Protein AF-A0A349EHF4-F1 (afdb_monomer_lite)

Radius of gyration: 19.04 Å; chains: 1; bounding box: 45×40×59 Å

Sequence (227 aa):
MRQNVIRIIYTIQQSIGATLDALPAGKSNQARKVNGDLFERLIRLLIVSIGIDCVSGTMQVPIKNSDGEELFKSSYQHDLLISKGSELKIIGSVKTSSKDRIDKVFMDKFLYNKLTETDLPHIAIFLNDVQRKKTKQENEYGINSTFLPGHFKAYTIKLNPLDGVYYCDIRPNMIQDSLLAQHIRTIDCLFYFDLWNLLDKHGQSLSEIAIKNVKEDDIDYQTKSDK

Structure (mmCIF, N/CA/C/O backbone):
data_AF-A0A349EHF4-F1
#
_entry.id   AF-A0A349EHF4-F1
#
loop_
_atom_site.group_PDB
_atom_site.id
_atom_site.type_symbol
_atom_site.label_atom_id
_atom_site.label_alt_id
_atom_site.label_comp_id
_atom_site.label_asym_id
_atom_site.label_entity_id
_atom_site.label_seq_id
_atom_site.pdbx_PDB_ins_code
_atom_site.Cartn_x
_atom_site.Cartn_y
_atom_site.Cartn_z
_atom_site.occupancy
_atom_site.B_iso_or_equiv
_atom_site.auth_seq_id
_atom_site.auth_comp_id
_atom_site.auth_asym_id
_atom_site.auth_atom_id
_atom_site.pdbx_PDB_model_num
ATOM 1 N N . MET A 1 1 ? 9.538 -21.588 -1.677 1.00 79.88 1 MET A N 1
ATOM 2 C CA . MET A 1 1 ? 8.093 -21.269 -1.752 1.00 79.88 1 MET A CA 1
ATOM 3 C C . MET A 1 1 ? 7.840 -19.760 -1.717 1.00 79.88 1 MET A C 1
ATOM 5 O O . MET A 1 1 ? 7.358 -19.244 -2.711 1.00 79.88 1 MET A O 1
ATOM 9 N N . ARG A 1 2 ? 8.274 -19.030 -0.675 1.00 92.00 2 ARG A N 1
ATOM 10 C CA . ARG A 1 2 ? 8.143 -17.557 -0.559 1.00 92.00 2 ARG A CA 1
ATOM 11 C C . ARG A 1 2 ? 8.605 -16.749 -1.783 1.00 92.00 2 ARG A C 1
ATOM 13 O O . ARG A 1 2 ? 7.847 -15.948 -2.315 1.00 92.00 2 ARG A O 1
ATOM 20 N N . GLN A 1 3 ? 9.800 -17.037 -2.305 1.00 92.69 3 GLN A N 1
ATOM 21 C CA . GLN A 1 3 ? 10.324 -16.367 -3.506 1.00 92.69 3 GLN A CA 1
ATOM 22 C C . GLN A 1 3 ? 9.423 -16.536 -4.743 1.00 92.69 3 GLN A C 1
ATOM 24 O O . GLN A 1 3 ? 9.404 -15.667 -5.615 1.00 92.69 3 GLN A O 1
ATOM 29 N N . ASN A 1 4 ? 8.672 -17.640 -4.828 1.00 95.25 4 ASN A N 1
ATOM 30 C CA . ASN A 1 4 ? 7.766 -17.875 -5.948 1.00 95.25 4 ASN A CA 1
ATOM 31 C C . ASN A 1 4 ? 6.577 -16.915 -5.896 1.00 95.25 4 ASN A C 1
ATOM 33 O O . ASN A 1 4 ? 6.154 -16.472 -6.952 1.00 95.25 4 ASN A O 1
ATOM 37 N N . VAL A 1 5 ? 6.098 -16.530 -4.706 1.00 95.56 5 VAL A N 1
ATOM 38 C CA . VAL A 1 5 ? 5.034 -15.520 -4.567 1.00 95.56 5 VAL A CA 1
ATOM 39 C C . VAL A 1 5 ? 5.481 -14.194 -5.173 1.00 95.56 5 VAL A C 1
ATOM 41 O O . VAL A 1 5 ? 4.790 -13.662 -6.035 1.00 95.56 5 VAL A O 1
ATOM 44 N N . ILE A 1 6 ? 6.680 -13.719 -4.814 1.00 96.81 6 ILE A N 1
ATOM 45 C CA . ILE A 1 6 ? 7.248 -12.495 -5.400 1.00 96.81 6 ILE A CA 1
ATOM 46 C C . ILE A 1 6 ? 7.311 -12.616 -6.927 1.00 96.81 6 ILE A C 1
ATOM 48 O O . ILE A 1 6 ? 6.801 -11.757 -7.642 1.00 96.81 6 ILE A O 1
ATOM 52 N N . ARG A 1 7 ? 7.926 -13.696 -7.428 1.00 97.38 7 ARG A N 1
ATOM 53 C CA . ARG A 1 7 ? 8.148 -13.893 -8.868 1.00 97.38 7 ARG A CA 1
ATOM 54 C C . ARG A 1 7 ? 6.839 -13.978 -9.642 1.00 97.38 7 ARG A C 1
ATOM 56 O O . ARG A 1 7 ? 6.730 -13.337 -10.673 1.00 97.38 7 ARG A O 1
ATOM 63 N N . ILE A 1 8 ? 5.850 -14.716 -9.146 1.00 97.31 8 ILE A N 1
ATOM 64 C CA . ILE A 1 8 ? 4.556 -14.878 -9.816 1.00 97.31 8 ILE A CA 1
ATOM 65 C C . ILE A 1 8 ? 3.832 -13.535 -9.902 1.00 97.31 8 ILE A C 1
ATOM 67 O O . ILE A 1 8 ? 3.450 -13.129 -10.998 1.00 97.31 8 ILE A O 1
ATOM 71 N N . ILE A 1 9 ? 3.697 -12.817 -8.781 1.00 97.75 9 ILE A N 1
ATOM 72 C CA . ILE A 1 9 ? 3.013 -11.515 -8.757 1.00 97.75 9 ILE A CA 1
ATOM 73 C C . ILE A 1 9 ? 3.723 -10.532 -9.691 1.00 97.75 9 ILE A C 1
ATOM 75 O O . ILE A 1 9 ? 3.081 -9.883 -10.519 1.00 97.75 9 ILE A O 1
ATOM 79 N N . TYR A 1 10 ? 5.053 -10.464 -9.602 1.00 97.50 10 TYR A N 1
ATOM 80 C CA . TYR A 1 10 ? 5.853 -9.573 -10.432 1.00 97.50 10 TYR A CA 1
ATOM 81 C C . TYR A 1 10 ? 5.761 -9.929 -11.919 1.00 97.50 10 TYR A C 1
ATOM 83 O O . TYR A 1 10 ? 5.558 -9.043 -12.742 1.00 97.50 10 TYR A O 1
ATOM 91 N N . THR A 1 11 ? 5.851 -11.211 -12.284 1.00 97.81 11 THR A N 1
ATOM 92 C CA . THR A 1 11 ? 5.748 -11.663 -13.678 1.00 97.81 11 THR A CA 1
ATOM 93 C C . THR A 1 11 ? 4.370 -11.383 -14.265 1.00 97.81 11 THR A C 1
ATOM 95 O O . THR A 1 11 ? 4.301 -10.894 -15.391 1.00 97.81 11 THR A O 1
ATOM 98 N N . ILE A 1 12 ? 3.283 -11.633 -13.526 1.00 97.88 12 ILE A N 1
ATOM 99 C CA . ILE A 1 12 ? 1.921 -11.308 -13.983 1.00 97.88 12 ILE A CA 1
ATOM 100 C C . ILE A 1 12 ? 1.823 -9.810 -14.288 1.00 97.88 12 ILE A C 1
ATOM 102 O O . ILE A 1 12 ? 1.418 -9.424 -15.384 1.00 97.88 12 ILE A O 1
ATOM 106 N N . GLN A 1 13 ? 2.261 -8.964 -13.354 1.00 96.75 13 GLN A N 1
ATOM 107 C CA . GLN A 1 13 ? 2.185 -7.512 -13.514 1.00 96.75 13 GLN A CA 1
ATOM 108 C C . GLN A 1 13 ? 3.093 -6.972 -14.618 1.00 96.75 13 GLN A C 1
ATOM 110 O O . GLN A 1 13 ? 2.675 -6.120 -15.397 1.00 96.75 13 GLN A O 1
ATOM 115 N N . GLN A 1 14 ? 4.313 -7.491 -14.751 1.00 95.00 14 GLN A N 1
ATOM 116 C CA . GLN A 1 14 ? 5.203 -7.088 -15.841 1.00 95.00 14 GLN A CA 1
ATOM 117 C C . GLN A 1 14 ? 4.692 -7.548 -17.208 1.00 95.00 14 GLN A C 1
ATOM 119 O O . GLN A 1 14 ? 4.861 -6.827 -18.186 1.00 95.00 14 GLN A O 1
ATOM 124 N N . SER A 1 15 ? 4.016 -8.697 -17.286 1.00 97.19 15 SER A N 1
ATOM 125 C CA . SER A 1 15 ? 3.400 -9.169 -18.533 1.00 97.19 15 SER A CA 1
ATOM 126 C C . SER A 1 15 ? 2.255 -8.251 -18.973 1.00 97.19 15 SER A C 1
ATOM 128 O O . SER A 1 15 ? 2.161 -7.901 -20.150 1.00 97.19 15 SER A O 1
ATOM 130 N N . ILE A 1 16 ? 1.426 -7.794 -18.027 1.00 95.62 16 ILE A N 1
ATOM 131 C CA . ILE A 1 16 ? 0.381 -6.786 -18.274 1.00 95.62 16 ILE A CA 1
ATOM 132 C C . ILE A 1 16 ? 1.017 -5.468 -18.729 1.00 95.62 16 ILE A C 1
ATOM 134 O O . ILE A 1 16 ? 0.648 -4.942 -19.778 1.00 95.62 16 ILE A O 1
ATOM 138 N N . GLY A 1 17 ? 2.011 -4.964 -17.992 1.00 93.06 17 GLY A N 1
ATOM 139 C CA . GLY A 1 17 ? 2.714 -3.725 -18.328 1.00 93.06 17 GLY A CA 1
ATOM 140 C C . GLY A 1 17 ? 3.348 -3.753 -19.722 1.00 93.06 17 GLY A C 1
ATOM 141 O O . GLY A 1 17 ? 3.128 -2.836 -20.509 1.00 93.06 17 GLY A O 1
ATOM 142 N N . ALA A 1 18 ? 4.060 -4.832 -20.059 1.00 92.81 18 ALA A N 1
ATOM 143 C CA . ALA A 1 18 ? 4.684 -5.014 -21.369 1.00 92.81 18 ALA A CA 1
ATOM 144 C C . ALA A 1 18 ? 3.654 -5.113 -22.505 1.00 92.81 18 ALA A C 1
ATOM 146 O O . ALA A 1 18 ? 3.871 -4.570 -23.585 1.00 92.81 18 ALA A O 1
ATOM 147 N N . THR A 1 19 ? 2.510 -5.755 -22.259 1.00 95.25 19 THR A N 1
ATOM 148 C CA . THR A 1 19 ? 1.415 -5.810 -23.240 1.00 95.25 19 THR A CA 1
ATOM 149 C C . THR A 1 19 ? 0.819 -4.419 -23.472 1.00 95.25 19 THR A C 1
ATOM 151 O O . THR A 1 19 ? 0.565 -4.028 -24.608 1.00 95.25 19 THR A O 1
ATOM 154 N N . LEU A 1 20 ? 0.632 -3.634 -22.408 1.00 94.00 20 LEU A N 1
ATOM 155 C CA . LEU A 1 20 ? 0.082 -2.278 -22.491 1.00 94.00 20 LEU A CA 1
ATOM 156 C C . LEU A 1 20 ? 1.063 -1.265 -23.100 1.00 94.00 20 LEU A C 1
ATOM 158 O O . LEU A 1 20 ? 0.620 -0.269 -23.673 1.00 94.00 20 LEU A O 1
ATOM 162 N N . ASP A 1 21 ? 2.371 -1.520 -23.027 1.00 88.31 21 ASP A N 1
ATOM 163 C CA . ASP A 1 21 ? 3.391 -0.733 -23.733 1.00 88.31 21 ASP A CA 1
ATOM 164 C C . ASP A 1 21 ? 3.247 -0.826 -25.265 1.00 88.31 21 ASP A C 1
ATOM 166 O O . ASP A 1 21 ? 3.694 0.080 -25.967 1.00 88.31 21 ASP A O 1
ATOM 170 N N . ALA A 1 22 ? 2.594 -1.871 -25.790 1.00 90.88 22 ALA A N 1
ATOM 171 C CA . ALA A 1 22 ? 2.330 -2.038 -27.222 1.00 90.88 22 ALA A CA 1
ATOM 172 C C . ALA A 1 22 ? 1.115 -1.236 -27.732 1.00 90.88 22 ALA A C 1
ATOM 174 O O . ALA A 1 22 ? 0.810 -1.269 -28.926 1.00 90.88 22 ALA A O 1
ATOM 175 N N . LEU A 1 23 ? 0.397 -0.520 -26.854 1.00 89.56 23 LEU A N 1
ATOM 176 C CA . LEU A 1 23 ? -0.711 0.339 -27.272 1.00 89.56 23 LEU A CA 1
ATOM 177 C C . LEU A 1 23 ? -0.229 1.475 -28.199 1.00 89.56 23 LEU A C 1
ATOM 179 O O . LEU A 1 23 ? 0.895 1.960 -28.048 1.00 89.56 23 LEU A O 1
ATOM 183 N N . PRO A 1 24 ? -1.089 1.960 -29.122 1.00 89.81 24 PRO A N 1
ATOM 184 C CA . PRO A 1 24 ? -0.746 3.053 -30.026 1.00 89.81 24 PRO A CA 1
ATOM 185 C C . PRO A 1 24 ? -0.193 4.297 -29.320 1.00 89.81 24 PRO A C 1
ATOM 187 O O . PRO A 1 24 ? -0.561 4.618 -28.181 1.00 89.81 24 PRO A O 1
ATOM 190 N N . ALA A 1 25 ? 0.641 5.047 -30.046 1.00 83.00 25 ALA A N 1
ATOM 191 C CA . ALA A 1 25 ? 1.156 6.332 -29.589 1.00 83.00 25 ALA A CA 1
ATOM 192 C C . ALA A 1 25 ? 0.009 7.245 -29.109 1.00 83.00 25 ALA A C 1
ATOM 194 O O . ALA A 1 25 ? -1.063 7.295 -29.704 1.00 83.00 25 ALA A O 1
ATOM 195 N N . GLY A 1 26 ? 0.226 7.936 -27.987 1.00 86.31 26 GLY A N 1
ATOM 196 C CA . GLY A 1 26 ? -0.799 8.751 -27.322 1.00 86.31 26 GLY A CA 1
ATOM 197 C C . GLY A 1 26 ? -1.596 8.027 -26.226 1.00 86.31 26 GLY A C 1
ATOM 198 O O . GLY A 1 26 ? -2.136 8.692 -25.346 1.00 86.31 26 GLY A O 1
ATOM 199 N N . LYS A 1 27 ? -1.587 6.685 -26.161 1.00 91.62 27 LYS A N 1
ATOM 200 C CA . LYS A 1 27 ? -2.337 5.918 -25.137 1.00 91.62 27 LYS A CA 1
ATOM 201 C C . LYS A 1 27 ? -1.553 5.585 -23.864 1.00 91.62 27 LYS A C 1
ATOM 203 O O . LYS A 1 27 ? -2.026 4.833 -23.017 1.00 91.62 27 LYS A O 1
ATOM 208 N N . SER A 1 28 ? -0.381 6.188 -23.661 1.00 86.62 28 SER A N 1
ATOM 209 C CA . SER A 1 28 ? 0.484 5.878 -22.509 1.00 86.62 28 SER A CA 1
ATOM 210 C C . SER A 1 28 ? -0.169 6.178 -21.148 1.00 86.62 28 SER A C 1
ATOM 212 O O . SER A 1 28 ? 0.066 5.461 -20.177 1.00 86.62 28 SER A O 1
ATOM 214 N N . ASN A 1 29 ? -1.021 7.205 -21.052 1.00 88.50 29 ASN A N 1
ATOM 215 C CA . ASN A 1 29 ? -1.750 7.489 -19.808 1.00 88.50 29 ASN A CA 1
ATOM 216 C C . ASN A 1 29 ? -2.812 6.420 -19.514 1.00 88.50 29 ASN A C 1
ATOM 218 O O . ASN A 1 29 ? -2.924 5.977 -18.373 1.00 88.50 29 ASN A O 1
ATOM 222 N N . GLN A 1 30 ? -3.533 5.967 -20.545 1.00 92.06 30 GLN A N 1
ATOM 223 C CA . GLN A 1 30 ? -4.493 4.870 -20.431 1.00 92.06 30 GLN A CA 1
ATOM 224 C C . GLN A 1 30 ? -3.785 3.572 -20.024 1.00 92.06 30 GLN A C 1
ATOM 226 O O . GLN A 1 30 ? -4.216 2.930 -19.073 1.00 92.06 30 GLN A O 1
ATOM 231 N N . ALA A 1 31 ? -2.657 3.244 -20.664 1.00 93.12 31 ALA A N 1
ATOM 232 C CA . ALA A 1 31 ? -1.820 2.097 -20.313 1.00 93.12 31 ALA A CA 1
ATOM 233 C C . ALA A 1 31 ? -1.442 2.099 -18.823 1.00 93.12 31 ALA A C 1
ATOM 235 O O . ALA A 1 31 ? -1.648 1.114 -18.119 1.00 93.12 31 ALA A O 1
ATOM 236 N N . ARG A 1 32 ? -0.943 3.233 -18.308 1.00 91.00 32 ARG A N 1
ATOM 237 C CA . ARG A 1 32 ? -0.565 3.356 -16.890 1.00 91.00 32 ARG A CA 1
ATOM 238 C C . ARG A 1 32 ? -1.754 3.214 -15.946 1.00 91.00 32 ARG A C 1
ATOM 240 O O . ARG A 1 32 ? -1.587 2.601 -14.895 1.00 91.00 32 ARG A O 1
ATOM 247 N N . LYS A 1 33 ? -2.917 3.766 -16.309 1.00 93.06 33 LYS A N 1
ATOM 248 C CA . LYS A 1 33 ? -4.147 3.640 -15.517 1.00 93.06 33 LYS A CA 1
ATOM 249 C C . LYS A 1 33 ? -4.595 2.180 -15.445 1.00 93.06 33 LYS A C 1
ATOM 251 O O . LYS A 1 33 ? -4.665 1.635 -14.354 1.00 93.06 33 LYS A O 1
ATOM 256 N N . VAL A 1 34 ? -4.759 1.527 -16.598 1.00 95.94 34 VAL A N 1
ATOM 257 C CA . VAL A 1 34 ? -5.172 0.116 -16.676 1.00 95.94 34 VAL A CA 1
ATOM 258 C C . VAL A 1 34 ? -4.201 -0.792 -15.922 1.00 95.94 34 VAL A C 1
ATOM 260 O O . VAL A 1 34 ? -4.638 -1.670 -15.187 1.00 95.94 34 VAL A O 1
ATOM 263 N N . ASN A 1 35 ? -2.891 -0.563 -16.046 1.00 95.69 35 ASN A N 1
ATOM 264 C CA . ASN A 1 35 ? -1.897 -1.336 -15.303 1.00 95.69 35 ASN A CA 1
ATOM 265 C C . ASN A 1 35 ? -2.044 -1.158 -13.779 1.00 95.69 35 ASN A C 1
ATOM 267 O O . ASN A 1 35 ? -1.943 -2.122 -13.029 1.00 95.69 35 ASN A O 1
ATOM 271 N N . GLY A 1 36 ? -2.305 0.070 -13.319 1.00 95.81 36 GLY A N 1
ATOM 272 C CA . GLY A 1 36 ? -2.571 0.356 -11.908 1.00 95.81 36 GLY A CA 1
ATOM 273 C C . GLY A 1 36 ? -3.824 -0.346 -11.389 1.00 95.81 36 GLY A C 1
ATOM 274 O O . GLY A 1 36 ? -3.748 -1.042 -10.379 1.00 95.81 36 GLY A O 1
ATOM 275 N N . ASP A 1 37 ? -4.934 -0.224 -12.118 1.00 96.62 37 ASP A N 1
ATOM 276 C CA . ASP A 1 37 ? -6.227 -0.812 -11.748 1.00 96.62 37 ASP A CA 1
ATOM 277 C C . ASP A 1 37 ? -6.139 -2.351 -11.689 1.00 96.62 37 ASP A C 1
ATOM 279 O O . ASP A 1 37 ? -6.637 -2.993 -10.760 1.00 96.62 37 ASP A O 1
ATOM 283 N N . LEU A 1 38 ? -5.437 -2.967 -12.650 1.00 97.94 38 LEU A N 1
ATOM 284 C CA . LEU A 1 38 ? -5.196 -4.411 -12.660 1.00 97.94 38 LEU A CA 1
ATOM 285 C C . LEU A 1 38 ? -4.245 -4.859 -11.544 1.00 97.94 38 LEU A C 1
ATOM 287 O O . LEU A 1 38 ? -4.386 -5.980 -11.051 1.00 97.94 38 LEU A O 1
ATOM 291 N N . PHE A 1 39 ? -3.295 -4.018 -11.123 1.00 98.25 39 PHE A N 1
ATOM 292 C CA . PHE A 1 39 ? -2.440 -4.328 -9.978 1.00 98.25 39 PHE A CA 1
ATOM 293 C C . PHE A 1 39 ? -3.216 -4.331 -8.666 1.00 98.25 39 PHE A C 1
ATOM 295 O O . PHE A 1 39 ? -3.126 -5.305 -7.918 1.00 98.25 39 PHE A O 1
ATOM 302 N N . GLU A 1 40 ? -4.034 -3.307 -8.423 1.00 98.00 40 GLU A N 1
ATOM 303 C CA . GLU A 1 40 ? -4.946 -3.273 -7.276 1.00 98.00 40 GLU A CA 1
ATOM 304 C C . GLU A 1 40 ? -5.840 -4.517 -7.249 1.00 98.00 40 GLU A C 1
ATOM 306 O O . GLU A 1 40 ? -5.901 -5.228 -6.241 1.00 98.00 40 GLU A O 1
ATOM 311 N N . ARG A 1 41 ? -6.486 -4.821 -8.381 1.00 97.69 41 ARG A N 1
ATOM 312 C CA . ARG A 1 41 ? -7.385 -5.972 -8.491 1.00 97.69 41 ARG A CA 1
ATOM 313 C C . ARG A 1 41 ? -6.665 -7.291 -8.225 1.00 97.69 41 ARG A C 1
ATOM 315 O O . ARG A 1 41 ? -7.213 -8.129 -7.513 1.00 97.69 41 ARG A O 1
ATOM 322 N N . LEU A 1 42 ? -5.456 -7.483 -8.758 1.00 98.38 42 LEU A N 1
ATOM 323 C CA . LEU A 1 42 ? -4.666 -8.691 -8.507 1.00 98.38 42 LEU A CA 1
ATOM 324 C C . LEU A 1 42 ? -4.395 -8.872 -7.011 1.00 98.38 42 LEU A C 1
ATOM 326 O O . LEU A 1 42 ? -4.623 -9.956 -6.484 1.00 98.38 42 LEU A O 1
ATOM 330 N N . ILE A 1 43 ? -3.930 -7.826 -6.323 1.00 98.62 43 ILE A N 1
ATOM 331 C CA . ILE A 1 43 ? -3.631 -7.905 -4.888 1.00 98.62 43 ILE A CA 1
ATOM 332 C C . ILE A 1 43 ? -4.886 -8.241 -4.080 1.00 98.62 43 ILE A C 1
ATOM 334 O O . ILE A 1 43 ? -4.839 -9.140 -3.240 1.00 98.62 43 ILE A O 1
ATOM 338 N N . ARG A 1 44 ? -6.018 -7.590 -4.375 1.00 98.25 44 ARG A N 1
ATOM 339 C CA . ARG A 1 44 ? -7.301 -7.886 -3.723 1.00 98.25 44 ARG A CA 1
ATOM 340 C C . ARG A 1 44 ? -7.723 -9.340 -3.936 1.00 98.25 44 ARG A C 1
ATOM 342 O O . ARG A 1 44 ? -8.049 -10.024 -2.972 1.00 98.25 44 ARG A O 1
ATOM 349 N N . LEU A 1 45 ? -7.658 -9.833 -5.175 1.00 98.25 45 LEU A N 1
ATOM 350 C CA . LEU A 1 45 ? -7.990 -11.226 -5.493 1.00 98.25 45 LEU A CA 1
ATOM 351 C C . LEU A 1 45 ? -7.077 -12.220 -4.769 1.00 98.25 45 LEU A C 1
ATOM 353 O O . LEU A 1 45 ? -7.560 -13.253 -4.318 1.00 98.25 45 LEU A O 1
ATOM 357 N N . LEU A 1 46 ? -5.785 -11.917 -4.617 1.00 98.31 46 LEU A N 1
ATOM 358 C CA . LEU A 1 46 ? -4.863 -12.773 -3.866 1.00 98.31 46 LEU A CA 1
ATOM 359 C C . LEU A 1 46 ? -5.234 -12.844 -2.381 1.00 98.31 46 LEU A C 1
ATOM 361 O O . LEU A 1 46 ? -5.252 -13.940 -1.828 1.00 98.31 46 LEU A O 1
ATOM 365 N N . ILE A 1 47 ? -5.581 -11.715 -1.756 1.00 98.44 47 ILE A N 1
ATOM 366 C CA . ILE A 1 47 ? -6.037 -11.677 -0.355 1.00 98.44 47 ILE A CA 1
ATOM 367 C C . ILE A 1 47 ? -7.342 -12.474 -0.190 1.00 98.44 47 ILE A C 1
ATOM 369 O O . ILE A 1 47 ? -7.433 -13.330 0.688 1.00 98.44 47 ILE A O 1
ATOM 373 N N . VAL A 1 48 ? -8.314 -12.280 -1.085 1.00 98.06 48 VAL A N 1
ATOM 374 C CA . VAL A 1 48 ? -9.578 -13.039 -1.067 1.00 98.06 48 VAL A CA 1
ATOM 375 C C . VAL A 1 48 ? -9.341 -14.534 -1.295 1.00 98.06 48 VAL A C 1
ATOM 377 O O . VAL A 1 48 ? -9.955 -15.368 -0.633 1.00 98.06 48 VAL A O 1
ATOM 380 N N . SER A 1 49 ? -8.408 -14.903 -2.178 1.00 97.44 49 SER A N 1
ATOM 381 C CA . SER A 1 49 ? -8.119 -16.309 -2.497 1.00 97.44 49 SER A CA 1
ATOM 382 C C . SER A 1 49 ? -7.564 -17.116 -1.321 1.00 97.44 49 SER A C 1
ATOM 384 O O . SER A 1 49 ? -7.697 -18.337 -1.311 1.00 97.44 49 SER A O 1
ATOM 386 N N . ILE A 1 50 ? -6.973 -16.447 -0.324 1.00 96.69 50 ILE A N 1
ATOM 387 C CA . ILE A 1 50 ? -6.493 -17.078 0.914 1.00 96.69 50 ILE A CA 1
ATOM 388 C C . ILE A 1 50 ? -7.521 -17.003 2.056 1.00 96.69 50 ILE A C 1
ATOM 390 O O . ILE A 1 50 ? -7.178 -17.272 3.204 1.00 96.69 50 ILE A O 1
ATOM 394 N N . GLY A 1 51 ? -8.780 -16.672 1.743 1.00 96.75 51 GLY A N 1
ATOM 395 C CA . GLY A 1 51 ? -9.900 -16.698 2.687 1.00 96.75 51 GLY A CA 1
ATOM 396 C C . GLY A 1 51 ? -9.993 -15.475 3.599 1.00 96.75 51 GLY A C 1
ATOM 397 O O . GLY A 1 51 ? -10.519 -15.591 4.702 1.00 96.75 51 GLY A O 1
ATOM 398 N N . ILE A 1 52 ? -9.460 -14.327 3.173 1.00 97.62 52 ILE A N 1
ATOM 399 C CA . ILE A 1 52 ? -9.504 -13.074 3.936 1.00 97.62 52 ILE A CA 1
ATOM 400 C C . ILE A 1 52 ? -10.406 -12.072 3.217 1.00 97.62 52 ILE A C 1
ATOM 402 O O . ILE A 1 52 ? -10.220 -11.801 2.028 1.00 97.62 52 ILE A O 1
ATOM 406 N N . ASP A 1 53 ? -11.351 -11.483 3.949 1.00 96.75 53 ASP A N 1
ATOM 407 C CA . ASP A 1 53 ? -12.276 -10.497 3.396 1.00 96.75 53 ASP A CA 1
ATOM 408 C C . ASP A 1 53 ? -11.526 -9.219 3.016 1.00 96.75 53 ASP A C 1
ATOM 410 O O . ASP A 1 53 ? -10.891 -8.572 3.851 1.00 96.75 53 ASP A O 1
ATOM 414 N N . CYS A 1 54 ? -11.596 -8.846 1.739 1.00 97.25 54 CYS A N 1
ATOM 415 C CA . CYS A 1 54 ? -10.957 -7.643 1.228 1.00 97.25 54 CYS A CA 1
ATOM 416 C C . CYS A 1 54 ? -11.777 -7.016 0.101 1.00 97.25 54 CYS A C 1
ATOM 418 O O . CYS A 1 54 ? -12.068 -7.659 -0.909 1.00 97.25 54 CYS A O 1
ATOM 420 N N . VAL A 1 55 ? -12.110 -5.736 0.257 1.00 95.69 55 VAL A N 1
ATOM 421 C CA . VAL A 1 55 ? -12.864 -4.952 -0.731 1.00 95.69 55 VAL A CA 1
ATOM 422 C C . VAL A 1 55 ? -12.147 -3.642 -1.053 1.00 95.69 55 VAL A C 1
ATOM 424 O O . VAL A 1 55 ? -11.333 -3.169 -0.268 1.00 95.69 55 VAL A O 1
ATOM 427 N N . SER A 1 56 ? -12.450 -3.050 -2.207 1.00 94.31 56 SER A N 1
ATOM 428 C CA . SER A 1 56 ? -12.132 -1.644 -2.497 1.00 94.31 56 SER A CA 1
ATOM 429 C C . SER A 1 56 ? -13.388 -0.821 -2.249 1.00 94.31 56 SER A C 1
ATOM 431 O O . SER A 1 56 ? -14.498 -1.260 -2.580 1.00 94.31 56 SER A O 1
ATOM 433 N N . GLY A 1 57 ? -13.251 0.349 -1.633 1.00 90.62 57 GLY A N 1
ATOM 434 C CA . GLY A 1 57 ? -14.431 1.083 -1.202 1.00 90.62 57 GLY A CA 1
ATOM 435 C C . GLY A 1 57 ? -14.173 2.486 -0.693 1.00 90.62 57 GLY A C 1
ATOM 436 O O . GLY A 1 57 ? -13.043 2.918 -0.464 1.00 90.62 57 GLY A O 1
ATOM 437 N N . THR A 1 58 ? -15.278 3.202 -0.515 1.00 89.25 58 THR A N 1
ATOM 438 C CA . THR A 1 58 ? -15.310 4.504 0.144 1.00 89.25 58 THR A CA 1
ATOM 439 C C . THR A 1 58 ? -15.854 4.350 1.555 1.00 89.25 58 THR A C 1
ATOM 441 O O . THR A 1 58 ? -17.001 3.939 1.742 1.00 89.25 58 THR A O 1
ATOM 444 N N . MET A 1 59 ? -15.044 4.723 2.537 1.00 87.56 59 MET A N 1
ATOM 445 C CA . MET A 1 59 ? -15.417 4.819 3.942 1.00 87.56 59 MET A CA 1
ATOM 446 C C . MET A 1 59 ? -16.050 6.177 4.225 1.00 87.56 59 MET A C 1
ATOM 448 O O . MET A 1 59 ? -15.575 7.203 3.736 1.00 87.56 59 MET A O 1
ATOM 452 N N . GLN A 1 60 ? -17.115 6.185 5.021 1.00 88.56 60 GLN A N 1
ATOM 453 C CA . GLN A 1 60 ? -17.734 7.407 5.532 1.00 88.56 60 GLN A CA 1
ATOM 454 C C . GLN A 1 60 ? -17.316 7.615 6.986 1.00 88.56 60 GLN A C 1
ATOM 456 O O . GLN A 1 60 ? -17.829 6.937 7.873 1.00 88.56 60 GLN A O 1
ATOM 461 N N . VAL A 1 61 ? -16.391 8.544 7.217 1.00 87.00 61 VAL A N 1
ATOM 462 C CA . VAL A 1 61 ? -15.886 8.881 8.552 1.00 87.00 61 VAL A CA 1
ATOM 463 C C . VAL A 1 61 ? -16.737 10.013 9.136 1.00 87.00 61 VAL A C 1
ATOM 465 O O . VAL A 1 61 ? -16.805 11.081 8.519 1.00 87.00 61 VAL A O 1
ATOM 468 N N . PRO A 1 62 ? -17.404 9.813 10.286 1.00 85.62 62 PRO A N 1
ATOM 469 C CA . PRO A 1 62 ? -18.185 10.861 10.930 1.00 85.62 62 PRO A CA 1
ATOM 470 C C . PRO A 1 62 ? -17.262 11.916 11.546 1.00 85.62 62 PRO A C 1
ATOM 472 O O . PRO A 1 62 ? -16.348 11.593 12.300 1.00 85.62 62 PRO A O 1
ATOM 475 N N . ILE A 1 63 ? -17.519 13.184 11.242 1.00 87.81 63 ILE A N 1
ATOM 476 C CA . ILE A 1 63 ? -16.814 14.331 11.812 1.00 87.81 63 ILE A CA 1
ATOM 477 C C . ILE A 1 63 ? -17.675 14.898 12.928 1.00 87.81 63 ILE A C 1
ATOM 479 O O . ILE A 1 63 ? -18.803 15.328 12.684 1.00 87.81 63 ILE A O 1
ATOM 483 N N . LYS A 1 64 ? -17.143 14.884 14.149 1.00 87.75 64 LYS A N 1
ATOM 484 C CA . LYS A 1 64 ? -17.860 15.298 15.357 1.00 87.75 64 LYS A CA 1
ATOM 485 C C . LYS A 1 64 ? -17.316 16.618 15.902 1.00 87.75 64 LYS A C 1
ATOM 487 O O . LYS A 1 64 ? -16.134 16.917 15.725 1.00 87.75 64 LYS A O 1
ATOM 492 N N . ASN A 1 65 ? -18.175 17.414 16.535 1.00 88.25 65 ASN A N 1
ATOM 493 C CA . ASN A 1 65 ? -17.749 18.582 17.313 1.00 88.25 65 ASN A CA 1
ATOM 494 C C . ASN A 1 65 ? -17.189 18.161 18.689 1.00 88.25 65 ASN A C 1
ATOM 496 O O . ASN A 1 65 ? -17.122 16.975 19.015 1.00 88.25 65 ASN A O 1
ATOM 500 N N . SER A 1 66 ? -16.788 19.140 19.506 1.00 86.56 66 SER A N 1
ATOM 501 C CA . SER A 1 66 ? -16.287 18.918 20.872 1.00 86.56 66 SER A CA 1
ATOM 502 C C . SER A 1 66 ? -17.292 18.243 21.807 1.00 86.56 66 SER A C 1
ATOM 504 O O . SER A 1 66 ? -16.878 17.615 22.776 1.00 86.56 66 SER A O 1
ATOM 506 N N . ASP A 1 67 ? -18.586 18.347 21.506 1.00 88.50 67 ASP A N 1
ATOM 507 C CA . ASP A 1 67 ? -19.678 17.783 22.303 1.00 88.50 67 ASP A CA 1
ATOM 508 C C . ASP A 1 67 ? -20.065 16.365 21.836 1.00 88.50 67 ASP A C 1
ATOM 510 O O . ASP A 1 67 ? -20.969 15.738 22.386 1.00 88.50 67 ASP A O 1
ATOM 514 N N . GLY A 1 68 ? -19.359 15.828 20.831 1.00 84.50 68 GLY A N 1
ATOM 515 C CA . GLY A 1 68 ? -19.576 14.490 20.281 1.00 84.50 68 GLY A CA 1
ATOM 516 C C . GLY A 1 68 ? -20.714 14.397 19.261 1.00 84.50 68 GLY A C 1
ATOM 517 O O . GLY A 1 68 ? -20.998 13.300 18.772 1.00 84.50 68 GLY A O 1
ATOM 518 N N . GLU A 1 69 ? -21.340 15.518 18.901 1.00 89.38 69 GLU A N 1
ATOM 519 C CA . GLU A 1 69 ? -22.389 15.570 17.885 1.00 89.38 69 GLU A CA 1
ATOM 520 C C . GLU A 1 69 ? -21.781 15.434 16.486 1.00 89.38 69 GLU A C 1
ATOM 522 O O . GLU A 1 69 ? -20.845 16.151 16.122 1.00 89.38 69 GLU A O 1
ATOM 527 N N . GLU A 1 70 ? -22.317 14.510 15.686 1.00 90.25 70 GLU A N 1
ATOM 528 C CA . GLU A 1 70 ? -21.915 14.340 14.289 1.00 90.25 70 GLU A CA 1
ATOM 529 C C . GLU A 1 70 ? -22.380 15.543 13.458 1.00 90.25 70 GLU A C 1
ATOM 531 O O . GLU A 1 70 ? -23.576 15.777 13.299 1.00 90.25 70 GLU A O 1
ATOM 536 N N . LEU A 1 71 ? -21.426 16.291 12.901 1.00 90.62 71 LEU A N 1
ATOM 537 C CA . LEU A 1 71 ? -21.687 17.445 12.042 1.00 90.62 71 LEU A CA 1
ATOM 538 C C . LEU A 1 71 ? -21.939 17.019 10.592 1.00 90.62 71 LEU A C 1
ATOM 540 O O . LEU A 1 71 ? -22.850 17.519 9.936 1.00 90.62 71 LEU A O 1
ATOM 544 N N . PHE A 1 72 ? -21.094 16.127 10.070 1.00 90.12 72 PHE A N 1
ATOM 545 C CA . PHE A 1 72 ? -21.185 15.578 8.716 1.00 90.12 72 PHE A CA 1
ATOM 546 C C . PHE A 1 72 ? -20.304 14.330 8.575 1.00 90.12 72 PHE A C 1
ATOM 548 O O . PHE A 1 72 ? -19.503 14.018 9.454 1.00 90.12 72 PHE A O 1
ATOM 555 N N . LYS A 1 73 ? -20.406 13.635 7.435 1.00 88.31 73 LYS A N 1
ATOM 556 C CA . LYS A 1 73 ? -19.525 12.512 7.080 1.00 88.31 73 LYS A CA 1
ATOM 557 C C . LYS A 1 73 ? -18.559 12.905 5.972 1.00 88.31 73 LYS A C 1
ATOM 559 O O . LYS A 1 73 ? -18.959 13.513 4.981 1.00 88.31 73 LYS A O 1
ATOM 564 N N . SER A 1 74 ? -17.296 12.533 6.133 1.00 87.88 74 SER A N 1
ATOM 565 C CA . SER A 1 74 ? -16.249 12.701 5.128 1.00 87.88 74 SER A CA 1
ATOM 566 C C . SER A 1 74 ? -15.973 11.374 4.419 1.00 87.88 74 SER A C 1
ATOM 568 O O . SER A 1 74 ? -15.993 10.309 5.035 1.00 87.88 74 SER A O 1
ATOM 570 N N . SER A 1 75 ? -15.744 11.433 3.107 1.00 88.94 75 SER A N 1
ATOM 571 C CA . SER A 1 75 ? -15.548 10.258 2.253 1.00 88.94 75 SER A CA 1
ATOM 572 C C . SER A 1 75 ? -14.066 9.985 2.007 1.00 88.94 75 SER A C 1
ATOM 574 O O . SER A 1 75 ? -13.376 10.831 1.441 1.00 88.94 75 SER A O 1
ATOM 576 N N . TYR A 1 76 ? -13.604 8.781 2.343 1.00 87.69 76 TYR A N 1
ATOM 577 C CA . TYR A 1 76 ? -12.228 8.329 2.118 1.00 87.69 76 TYR A CA 1
ATOM 578 C C . TYR A 1 76 ? -12.215 7.082 1.241 1.00 87.69 76 TYR A C 1
ATOM 580 O O . TYR A 1 76 ? -12.795 6.062 1.600 1.00 87.69 76 TYR A O 1
ATOM 588 N N . GLN A 1 77 ? -11.588 7.165 0.067 1.00 89.50 77 GLN A N 1
ATOM 589 C CA . GLN A 1 77 ? -11.462 6.031 -0.845 1.00 89.50 77 GLN A CA 1
ATOM 590 C C . GLN A 1 77 ? -10.141 5.304 -0.611 1.00 89.50 77 GLN A C 1
ATOM 592 O O . GLN A 1 77 ? -9.075 5.920 -0.676 1.00 89.50 77 GLN A O 1
ATOM 597 N N . HIS A 1 78 ? -10.229 3.990 -0.420 1.00 92.81 78 HIS A N 1
ATOM 598 C CA . HIS A 1 78 ? -9.075 3.125 -0.222 1.00 92.81 78 HIS A CA 1
ATOM 599 C C . HIS A 1 78 ? -9.116 1.928 -1.166 1.00 92.81 78 HIS A C 1
ATOM 601 O O . HIS A 1 78 ? -10.182 1.385 -1.462 1.00 92.81 78 HIS A O 1
ATOM 607 N N . ASP A 1 79 ? -7.927 1.525 -1.613 1.00 95.69 79 ASP A N 1
ATOM 608 C CA . ASP A 1 79 ? -7.751 0.431 -2.568 1.00 95.69 79 ASP A CA 1
ATOM 609 C C . ASP A 1 79 ? -8.066 -0.927 -1.910 1.00 95.69 79 ASP A C 1
ATOM 611 O O . ASP A 1 79 ? -8.634 -1.821 -2.539 1.00 95.69 79 ASP A O 1
ATOM 615 N N . LEU A 1 80 ? -7.689 -1.077 -0.632 1.00 97.75 80 LEU A N 1
ATOM 616 C CA . LEU A 1 80 ? -7.913 -2.277 0.171 1.00 97.75 80 LEU A CA 1
ATOM 617 C C . LEU A 1 80 ? -8.517 -1.904 1.527 1.00 97.75 80 LEU A C 1
ATOM 619 O O . LEU A 1 80 ? -7.925 -1.156 2.304 1.00 97.75 80 LEU A O 1
ATOM 623 N N . LEU A 1 81 ? -9.662 -2.497 1.830 1.00 97.06 81 LEU A N 1
ATOM 624 C CA . LEU A 1 81 ? -10.299 -2.531 3.138 1.00 97.06 81 LEU A CA 1
ATOM 625 C C . LEU A 1 81 ? -10.373 -3.999 3.537 1.00 97.06 81 LEU A C 1
ATOM 627 O O . LEU A 1 81 ? -11.126 -4.763 2.930 1.00 97.06 81 LEU A O 1
ATOM 631 N N . ILE A 1 82 ? -9.519 -4.406 4.476 1.00 97.75 82 ILE A N 1
ATOM 632 C CA . ILE A 1 82 ? -9.361 -5.805 4.883 1.00 97.75 82 ILE A CA 1
ATOM 633 C C . ILE A 1 82 ? -10.060 -6.007 6.221 1.00 97.75 82 ILE A C 1
ATOM 635 O O . ILE A 1 82 ? -9.740 -5.323 7.197 1.00 97.75 82 ILE A O 1
ATOM 639 N N . SER A 1 83 ? -10.973 -6.968 6.271 1.00 96.44 83 SER A N 1
ATOM 640 C CA . SER A 1 83 ? -11.826 -7.237 7.427 1.00 96.44 83 SER A CA 1
ATOM 641 C C . SER A 1 83 ? -11.664 -8.675 7.920 1.00 96.44 83 SER A C 1
ATOM 643 O O . SER A 1 83 ? -11.224 -9.563 7.190 1.00 96.44 83 SER A O 1
ATOM 645 N N . LYS A 1 84 ? -12.014 -8.910 9.186 1.00 95.38 84 LYS A N 1
ATOM 646 C CA . LYS A 1 84 ? -12.122 -10.252 9.781 1.00 95.38 84 LYS A CA 1
ATOM 647 C C . LYS A 1 84 ? -13.292 -10.252 10.754 1.00 95.38 84 LYS A C 1
ATOM 649 O O . LYS A 1 84 ? -13.257 -9.551 11.765 1.00 95.38 84 LYS A O 1
ATOM 654 N N . GLY A 1 85 ? -14.327 -11.030 10.443 1.00 90.62 85 GLY A N 1
ATOM 655 C CA . GLY A 1 85 ? -15.592 -10.973 11.175 1.00 90.62 85 GLY A CA 1
ATOM 656 C C . GLY A 1 85 ? -16.295 -9.630 10.957 1.00 90.62 85 GLY A C 1
ATOM 657 O O . GLY A 1 85 ? -16.389 -9.153 9.832 1.00 90.62 85 GLY A O 1
ATOM 658 N N . SER A 1 86 ? -16.777 -9.004 12.029 1.00 90.44 86 SER A N 1
ATOM 659 C CA . SER A 1 86 ? -17.473 -7.708 11.982 1.00 90.44 86 SER A CA 1
ATOM 660 C C . SER A 1 86 ? -16.548 -6.495 12.128 1.00 90.44 86 SER A C 1
ATOM 662 O O . SER A 1 86 ? -17.028 -5.389 12.376 1.00 90.44 86 SER A O 1
ATOM 664 N N . GLU A 1 87 ? -15.234 -6.686 12.003 1.00 94.38 87 GLU A N 1
ATOM 665 C CA . GLU A 1 87 ? -14.241 -5.633 12.200 1.00 94.38 87 GLU A CA 1
ATOM 666 C C . GLU A 1 87 ? -13.430 -5.372 10.934 1.00 94.38 87 GLU A C 1
ATOM 668 O O . GLU A 1 87 ? -12.896 -6.297 10.313 1.00 94.38 87 GLU A O 1
ATOM 673 N N . LEU A 1 88 ? -13.271 -4.090 10.608 1.00 95.38 88 LEU A N 1
ATOM 674 C CA . LEU A 1 88 ? -12.223 -3.616 9.721 1.00 95.38 88 LEU A CA 1
ATOM 675 C C . LEU A 1 88 ? -10.887 -3.721 10.456 1.00 95.38 88 LEU A C 1
ATOM 677 O O . LEU A 1 88 ? -10.741 -3.205 11.562 1.00 95.38 88 LEU A O 1
ATOM 681 N N . LYS A 1 89 ? -9.909 -4.382 9.843 1.00 96.81 89 LYS A N 1
ATOM 682 C CA . LYS A 1 89 ? -8.607 -4.669 10.457 1.00 96.81 89 LYS A CA 1
ATOM 683 C C . LYS A 1 89 ? -7.465 -3.881 9.836 1.00 96.81 89 LYS A C 1
ATOM 685 O O . LYS A 1 89 ? -6.517 -3.559 10.538 1.00 96.81 89 LYS A O 1
ATOM 690 N N . ILE A 1 90 ? -7.502 -3.630 8.527 1.00 97.81 90 ILE A N 1
ATOM 691 C CA . ILE A 1 90 ? -6.378 -3.018 7.805 1.00 97.81 90 ILE A CA 1
ATOM 692 C C . ILE A 1 90 ? -6.908 -2.134 6.677 1.00 97.81 90 ILE A C 1
ATOM 694 O O . ILE A 1 90 ? -7.781 -2.552 5.912 1.00 97.81 90 ILE A O 1
ATOM 698 N N . ILE A 1 91 ? -6.320 -0.949 6.533 1.00 97.38 91 ILE A N 1
ATOM 699 C CA . ILE A 1 91 ? -6.456 -0.100 5.347 1.00 97.38 91 ILE A CA 1
ATOM 700 C C . ILE A 1 91 ? -5.187 -0.240 4.503 1.00 97.38 91 ILE A C 1
ATOM 702 O O . ILE A 1 91 ? -4.068 -0.132 5.002 1.00 97.38 91 ILE A O 1
ATOM 706 N N . GLY A 1 92 ? -5.333 -0.500 3.208 1.00 97.75 92 GLY A N 1
ATOM 707 C CA . GLY A 1 92 ? -4.204 -0.711 2.308 1.00 97.75 92 GLY A CA 1
ATOM 708 C C . GLY A 1 92 ? -4.249 0.174 1.072 1.00 97.75 92 GLY A C 1
ATOM 709 O O . GLY A 1 92 ? -5.309 0.440 0.505 1.00 97.75 92 GLY A O 1
ATOM 710 N N . SER A 1 93 ? -3.065 0.600 0.635 1.00 97.88 93 SER A N 1
ATOM 711 C CA . SER A 1 93 ? -2.852 1.263 -0.654 1.00 97.88 93 SER A CA 1
ATOM 712 C C . SER A 1 93 ? -1.985 0.403 -1.569 1.00 97.88 93 SER A C 1
ATOM 714 O O . SER A 1 93 ? -0.921 -0.063 -1.163 1.00 97.88 93 SER A O 1
ATOM 716 N N . VAL A 1 94 ? -2.402 0.236 -2.821 1.00 98.25 94 VAL A N 1
ATOM 717 C CA . VAL A 1 94 ? -1.681 -0.485 -3.876 1.00 98.25 94 VAL A CA 1
ATOM 718 C C . VAL A 1 94 ? -1.319 0.497 -4.979 1.00 98.25 94 VAL A C 1
ATOM 720 O O . VAL A 1 94 ? -2.179 1.190 -5.524 1.00 98.25 94 VAL A O 1
ATOM 723 N N . LYS A 1 95 ? -0.032 0.593 -5.319 1.00 96.62 95 LYS A N 1
ATOM 724 C CA . LYS A 1 95 ? 0.463 1.510 -6.356 1.00 96.62 95 LYS A CA 1
ATOM 725 C C . LYS A 1 95 ? 1.571 0.850 -7.167 1.00 96.62 95 LYS A C 1
ATOM 727 O O . LYS A 1 95 ? 2.401 0.126 -6.640 1.00 96.62 95 LYS A O 1
ATOM 732 N N . THR A 1 96 ? 1.647 1.120 -8.465 1.00 95.81 96 THR A N 1
ATOM 733 C CA . THR A 1 96 ? 2.724 0.552 -9.298 1.00 95.81 96 THR A CA 1
ATOM 734 C C . THR A 1 96 ? 4.105 1.103 -8.927 1.00 95.81 96 THR A C 1
ATOM 736 O O . THR A 1 96 ? 5.084 0.369 -8.970 1.00 95.81 96 THR A O 1
ATOM 739 N N . SER A 1 97 ? 4.190 2.364 -8.506 1.00 95.44 97 SER A N 1
ATOM 740 C CA . SER A 1 97 ? 5.413 3.001 -8.003 1.00 95.44 97 SER A CA 1
ATOM 741 C C . SER A 1 97 ? 5.062 3.999 -6.906 1.00 95.44 97 SER A C 1
ATOM 743 O O . SER A 1 97 ? 3.957 4.554 -6.911 1.00 95.44 97 SER A O 1
ATOM 745 N N . SER A 1 98 ? 5.986 4.204 -5.963 1.00 95.75 98 SER A N 1
ATOM 746 C CA . SER A 1 98 ? 5.763 5.069 -4.809 1.00 95.75 98 SER A CA 1
ATOM 747 C C . SER A 1 98 ? 5.887 6.548 -5.184 1.00 95.75 98 SER A C 1
ATOM 749 O O . SER A 1 98 ? 4.878 7.248 -5.180 1.00 95.75 98 SER A O 1
ATOM 751 N N . LYS A 1 99 ? 7.066 7.023 -5.610 1.00 93.88 99 LYS A N 1
ATOM 752 C CA . LYS A 1 99 ? 7.325 8.442 -5.947 1.00 93.88 99 LYS A CA 1
ATOM 753 C C . LYS A 1 99 ? 6.749 9.386 -4.874 1.00 93.88 99 LYS A C 1
ATOM 755 O O . LYS A 1 99 ? 6.810 9.087 -3.689 1.00 93.88 99 LYS A O 1
ATOM 760 N N . ASP A 1 100 ? 6.155 10.495 -5.296 1.00 93.75 100 ASP A N 1
ATOM 761 C CA . ASP A 1 100 ? 5.364 11.434 -4.500 1.00 93.75 100 ASP A CA 1
ATOM 762 C C . ASP A 1 100 ? 4.089 10.813 -3.898 1.00 93.75 100 ASP A C 1
ATOM 764 O O . ASP A 1 100 ? 3.546 11.322 -2.923 1.00 93.75 100 ASP A O 1
ATOM 768 N N . ARG A 1 101 ? 3.606 9.674 -4.417 1.00 92.56 101 ARG A N 1
ATOM 769 C CA . ARG A 1 101 ? 2.406 9.010 -3.875 1.00 92.56 101 ARG A CA 1
ATOM 770 C C . ARG A 1 101 ? 2.652 8.363 -2.520 1.00 92.56 101 ARG A C 1
ATOM 772 O O . ARG A 1 101 ? 1.679 8.030 -1.849 1.00 92.56 101 ARG A O 1
ATOM 779 N N . ILE A 1 102 ? 3.910 8.175 -2.119 1.00 93.81 102 ILE A N 1
ATOM 780 C CA . ILE A 1 102 ? 4.221 7.673 -0.781 1.00 93.81 102 ILE A CA 1
ATOM 781 C C . ILE A 1 102 ? 3.730 8.646 0.291 1.00 93.81 102 ILE A C 1
ATOM 783 O O . ILE A 1 102 ? 3.151 8.207 1.279 1.00 93.81 102 ILE A O 1
ATOM 787 N N . ASP A 1 103 ? 3.847 9.951 0.032 1.00 95.25 103 ASP A N 1
ATOM 788 C CA . ASP A 1 103 ? 3.398 11.031 0.908 1.00 95.25 103 ASP A CA 1
ATOM 789 C C . ASP A 1 103 ? 1.903 10.868 1.230 1.00 95.25 103 ASP A C 1
ATOM 791 O O . ASP A 1 103 ? 1.498 10.934 2.391 1.00 95.25 103 ASP A O 1
ATOM 795 N N . LYS A 1 104 ? 1.090 10.542 0.211 1.00 93.69 104 LYS A N 1
ATOM 796 C CA . LYS A 1 104 ? -0.352 10.317 0.369 1.00 93.69 104 LYS A CA 1
ATOM 797 C C . LYS A 1 104 ? -0.656 9.193 1.363 1.00 93.69 104 LYS A C 1
ATOM 799 O O . LYS A 1 104 ? -1.501 9.381 2.224 1.00 93.69 104 LYS A O 1
ATOM 804 N N . VAL A 1 105 ? 0.036 8.054 1.288 1.00 95.56 105 VAL A N 1
ATOM 805 C CA . VAL A 1 105 ? -0.264 6.901 2.163 1.00 95.56 105 VAL A CA 1
ATOM 806 C C . VAL A 1 105 ? 0.002 7.230 3.635 1.00 95.56 105 VAL A C 1
ATOM 808 O O . VAL A 1 105 ? -0.775 6.861 4.514 1.00 95.56 105 VAL A O 1
ATOM 811 N N . PHE A 1 106 ? 1.089 7.953 3.908 1.00 97.50 106 PHE A N 1
ATOM 812 C CA . PHE A 1 106 ? 1.414 8.409 5.259 1.00 97.50 106 PHE A CA 1
ATOM 813 C C . PHE A 1 106 ? 0.374 9.399 5.792 1.00 97.50 106 PHE A C 1
ATOM 815 O O . PHE A 1 106 ? -0.043 9.274 6.945 1.00 97.50 106 PHE A O 1
ATOM 822 N N . MET A 1 107 ? -0.063 10.341 4.951 1.00 95.44 107 MET A N 1
ATOM 823 C CA . MET A 1 107 ? -1.103 11.310 5.297 1.00 95.44 107 MET A CA 1
ATOM 824 C C . MET A 1 107 ? -2.470 10.661 5.499 1.00 95.44 107 MET A C 1
ATOM 826 O O . MET A 1 107 ? -3.180 11.047 6.422 1.00 95.44 107 MET A O 1
ATOM 830 N N . ASP A 1 108 ? -2.823 9.666 4.686 1.00 93.25 108 ASP A N 1
ATOM 831 C CA . ASP A 1 108 ? -4.073 8.921 4.828 1.00 93.25 108 ASP A CA 1
ATOM 832 C C . ASP A 1 108 ? -4.117 8.226 6.201 1.00 93.25 108 ASP A C 1
ATOM 834 O O . ASP A 1 108 ? -5.089 8.421 6.927 1.00 93.25 108 ASP A O 1
ATOM 838 N N . LYS A 1 109 ? -3.036 7.538 6.624 1.00 95.56 109 LYS A N 1
ATOM 839 C CA . LYS A 1 109 ? -2.937 6.962 7.985 1.00 95.56 109 LYS A CA 1
ATOM 840 C C . LYS A 1 109 ? -3.090 8.033 9.063 1.00 95.56 109 LYS A C 1
ATOM 842 O O . LYS A 1 109 ? -3.873 7.858 9.994 1.00 95.56 109 LYS A O 1
ATOM 847 N N . PHE A 1 110 ? -2.336 9.128 8.945 1.00 95.25 110 PHE A N 1
ATOM 848 C CA . PHE A 1 110 ? -2.354 10.210 9.929 1.00 95.25 110 PHE A CA 1
ATOM 849 C C . PHE A 1 110 ? -3.768 10.759 10.130 1.00 95.25 110 PHE A C 1
ATOM 851 O O . PHE A 1 110 ? -4.266 10.829 11.254 1.00 95.25 110 PHE A O 1
ATOM 858 N N . LEU A 1 111 ? -4.408 11.154 9.027 1.00 92.50 111 LEU A N 1
ATOM 859 C CA . LEU A 1 111 ? -5.721 11.783 9.036 1.00 92.50 111 LEU A CA 1
ATOM 860 C C . LEU A 1 111 ? -6.787 10.805 9.502 1.00 92.50 111 LEU A C 1
ATOM 862 O O . LEU A 1 111 ? -7.592 11.174 10.349 1.00 92.50 111 LEU A O 1
ATOM 866 N N . TYR A 1 112 ? -6.772 9.572 8.995 1.00 91.94 112 TYR A N 1
ATOM 867 C CA . TYR A 1 112 ? -7.732 8.555 9.398 1.00 91.94 112 TYR A CA 1
ATOM 868 C C . TYR A 1 112 ? -7.683 8.336 10.910 1.00 91.94 112 TYR A C 1
ATOM 870 O O . TYR A 1 112 ? -8.669 8.596 11.593 1.00 91.94 112 TYR A O 1
ATOM 878 N N . ASN A 1 113 ? -6.509 7.988 11.444 1.00 91.94 113 ASN A N 1
ATOM 879 C CA . ASN A 1 113 ? -6.330 7.722 12.871 1.00 91.94 113 ASN A CA 1
ATOM 880 C C . ASN A 1 113 ? -6.697 8.933 13.734 1.00 91.94 113 ASN A C 1
ATOM 882 O O . ASN A 1 113 ? -7.279 8.785 14.808 1.00 91.94 113 ASN A O 1
ATOM 886 N N . LYS A 1 114 ? -6.391 10.148 13.263 1.00 90.44 114 LYS A N 1
ATOM 887 C CA . LYS A 1 114 ? -6.726 11.377 13.985 1.00 90.44 114 LYS A CA 1
ATOM 888 C C . LYS A 1 114 ? -8.228 11.658 14.014 1.00 90.44 114 LYS A C 1
ATOM 890 O O . LYS A 1 114 ? -8.701 12.197 15.008 1.00 90.44 114 LYS A O 1
ATOM 895 N N . LEU A 1 115 ? -8.949 11.338 12.942 1.00 88.19 115 LEU A N 1
ATOM 896 C CA . LEU A 1 115 ? -10.385 11.599 12.813 1.00 88.19 115 LEU A CA 1
ATOM 897 C C . LEU A 1 115 ? -11.250 10.524 13.469 1.00 88.19 115 LEU A C 1
ATOM 899 O O . LEU A 1 115 ? -12.343 10.834 13.930 1.00 88.19 115 LEU A O 1
ATOM 903 N N . THR A 1 116 ? -10.785 9.277 13.500 1.00 86.44 116 THR A N 1
ATOM 904 C CA . THR A 1 116 ? -11.525 8.153 14.092 1.00 86.44 116 THR A CA 1
ATOM 905 C C . THR A 1 116 ? -11.082 7.815 15.510 1.00 86.44 116 THR A C 1
ATOM 907 O O . THR A 1 116 ? -11.708 6.968 16.137 1.00 86.44 116 THR A O 1
ATOM 910 N N . GLU A 1 117 ? -10.009 8.439 16.003 1.00 87.81 117 GLU A N 1
ATOM 911 C CA . GLU A 1 117 ? -9.375 8.120 17.291 1.00 87.81 117 GLU A CA 1
ATOM 912 C C . GLU A 1 117 ? -8.977 6.637 17.412 1.00 87.81 117 GLU A C 1
ATOM 914 O O . GLU A 1 117 ? -8.952 6.055 18.495 1.00 87.81 117 GLU A O 1
ATOM 919 N N . THR A 1 118 ? -8.632 6.018 16.280 1.00 88.75 118 THR A N 1
ATOM 920 C CA . THR A 1 118 ? -8.167 4.625 16.208 1.00 88.75 118 THR A CA 1
ATOM 921 C C . THR A 1 118 ? -6.687 4.545 15.859 1.00 88.75 118 THR A C 1
ATOM 923 O O . THR A 1 118 ? -6.144 5.461 15.248 1.00 88.75 118 THR A O 1
ATOM 926 N N . ASP A 1 119 ? -6.054 3.408 16.145 1.00 91.44 119 ASP A N 1
ATOM 927 C CA . ASP A 1 119 ? -4.742 3.051 15.587 1.00 91.44 119 ASP A CA 1
ATOM 928 C C . ASP A 1 119 ? -4.879 1.910 14.573 1.00 91.44 119 ASP A C 1
ATOM 930 O O . ASP A 1 119 ? -4.277 0.843 14.703 1.00 91.44 119 ASP A O 1
ATOM 934 N N . LEU A 1 120 ? -5.760 2.102 13.587 1.00 94.50 120 LEU A N 1
ATOM 935 C CA . LEU A 1 120 ? -6.032 1.065 12.604 1.00 94.50 120 LEU A CA 1
ATOM 936 C C . LEU A 1 120 ? -4.794 0.859 11.709 1.00 94.50 120 LEU A C 1
ATOM 938 O O . LEU A 1 120 ? -4.272 1.835 11.151 1.00 94.50 120 LEU A O 1
ATOM 942 N N . PRO A 1 121 ? -4.318 -0.386 11.531 1.00 97.31 121 PRO A N 1
ATOM 943 C CA . PRO A 1 121 ? -3.170 -0.664 10.686 1.00 97.31 121 PRO A CA 1
ATOM 944 C C . PRO A 1 121 ? -3.308 -0.125 9.262 1.00 97.31 121 PRO A C 1
ATOM 946 O O . PRO A 1 121 ? -4.305 -0.388 8.586 1.00 97.31 121 PRO A O 1
ATOM 949 N N . HIS A 1 122 ? -2.272 0.568 8.782 1.00 97.69 122 HIS A N 1
ATOM 950 C CA . HIS A 1 122 ? -2.176 0.986 7.382 1.00 97.69 122 HIS A CA 1
ATOM 951 C C . HIS A 1 122 ? -0.960 0.379 6.691 1.00 97.69 122 HIS A C 1
ATOM 953 O O . HIS A 1 122 ? 0.173 0.514 7.164 1.00 97.69 122 HIS A O 1
ATOM 959 N N . ILE A 1 123 ? -1.194 -0.235 5.531 1.00 98.56 123 ILE A N 1
ATOM 960 C CA . ILE A 1 123 ? -0.151 -0.859 4.713 1.00 98.56 123 ILE A CA 1
ATOM 961 C C . ILE A 1 123 ? -0.031 -0.220 3.327 1.00 98.56 123 ILE A C 1
ATOM 963 O O . ILE A 1 123 ? -0.995 0.304 2.764 1.00 98.56 123 ILE A O 1
ATOM 967 N N . ALA A 1 124 ? 1.158 -0.321 2.741 1.00 98.50 124 ALA A N 1
ATOM 968 C CA . ALA A 1 124 ? 1.432 0.087 1.368 1.00 98.50 124 ALA A CA 1
ATOM 969 C C . ALA A 1 124 ? 2.037 -1.069 0.568 1.00 98.50 124 ALA A C 1
ATOM 971 O O . ALA A 1 124 ? 2.952 -1.743 1.040 1.00 98.50 124 ALA A O 1
ATOM 972 N N . ILE A 1 125 ? 1.564 -1.272 -0.658 1.00 98.75 125 ILE A N 1
ATOM 973 C CA . ILE A 1 125 ? 2.068 -2.292 -1.578 1.00 98.75 125 ILE A CA 1
ATOM 974 C C . ILE A 1 125 ? 2.478 -1.611 -2.881 1.00 98.75 125 ILE A C 1
ATOM 976 O O . ILE A 1 125 ? 1.668 -0.970 -3.554 1.00 98.75 125 ILE A O 1
ATOM 980 N N . PHE A 1 126 ? 3.743 -1.781 -3.246 1.00 98.31 126 PHE A N 1
ATOM 981 C CA . PHE A 1 126 ? 4.349 -1.207 -4.435 1.00 98.31 126 PHE A CA 1
ATOM 982 C C . PHE A 1 126 ? 4.836 -2.297 -5.393 1.00 98.31 126 PHE A C 1
ATOM 984 O O . PHE A 1 126 ? 5.378 -3.323 -4.972 1.00 98.31 126 PHE A O 1
ATOM 991 N N . LEU A 1 127 ? 4.669 -2.091 -6.704 1.00 97.38 127 LEU A N 1
ATOM 992 C CA . LEU A 1 127 ? 5.242 -3.013 -7.688 1.00 97.38 127 LEU A CA 1
ATOM 993 C C . LEU A 1 127 ? 6.764 -2.820 -7.752 1.00 97.38 127 LEU A C 1
ATOM 995 O O . LEU A 1 127 ? 7.507 -3.759 -7.475 1.00 97.38 127 LEU A O 1
ATOM 999 N N . ASN A 1 128 ? 7.230 -1.619 -8.099 1.00 95.50 128 ASN A N 1
ATOM 1000 C CA . ASN A 1 128 ? 8.653 -1.273 -8.178 1.00 95.50 128 ASN A CA 1
ATOM 1001 C C . ASN A 1 128 ? 8.864 0.249 -8.128 1.00 95.50 128 ASN A C 1
ATOM 1003 O O . ASN A 1 128 ? 7.931 1.021 -8.324 1.00 95.50 128 ASN A O 1
ATOM 1007 N N . ASP A 1 129 ? 10.105 0.688 -7.917 1.00 95.81 129 ASP A N 1
ATOM 1008 C CA . ASP A 1 129 ? 10.488 2.099 -8.058 1.00 95.81 129 ASP A CA 1
ATOM 1009 C C . ASP A 1 129 ? 11.580 2.291 -9.101 1.00 95.81 129 ASP A C 1
ATOM 1011 O O . ASP A 1 129 ? 12.714 2.692 -8.811 1.00 95.81 129 ASP A O 1
ATOM 1015 N N . VAL A 1 130 ? 11.221 1.979 -10.346 1.00 92.44 130 VAL A N 1
ATOM 1016 C CA . VAL A 1 130 ? 12.088 2.188 -11.499 1.00 92.44 130 VAL A CA 1
ATOM 1017 C C . VAL A 1 130 ? 11.392 2.977 -12.600 1.00 92.44 130 VAL A C 1
ATOM 1019 O O . VAL A 1 130 ? 10.194 2.875 -12.853 1.00 92.44 130 VAL A O 1
ATOM 1022 N N . GLN A 1 131 ? 12.185 3.775 -13.300 1.00 90.31 131 GLN A N 1
ATOM 1023 C CA . GLN A 1 131 ? 11.782 4.533 -14.475 1.00 90.31 131 GLN A CA 1
ATOM 1024 C C . GLN A 1 131 ? 12.814 4.323 -15.578 1.00 90.31 131 GLN A C 1
ATOM 1026 O O . GLN A 1 131 ? 14.012 4.380 -15.310 1.00 90.31 131 GLN A O 1
ATOM 1031 N N . ARG A 1 132 ? 12.371 4.169 -16.831 1.00 88.12 132 ARG A N 1
ATOM 1032 C CA . ARG A 1 132 ? 13.279 4.142 -17.988 1.00 88.12 132 ARG A CA 1
ATOM 1033 C C . ARG A 1 132 ? 14.096 5.439 -18.053 1.00 88.12 132 ARG A C 1
ATOM 1035 O O . ARG A 1 132 ? 13.537 6.541 -18.053 1.00 88.12 132 ARG A O 1
ATOM 1042 N N . LYS A 1 133 ? 15.420 5.307 -18.094 1.00 89.88 133 LYS A N 1
ATOM 1043 C CA . LYS A 1 133 ? 16.354 6.419 -18.290 1.00 89.88 133 LYS A CA 1
ATOM 1044 C C . LYS A 1 133 ? 16.282 6.844 -19.754 1.00 89.88 133 LYS A C 1
ATOM 1046 O O . LYS A 1 133 ? 16.387 6.005 -20.641 1.00 89.88 133 LYS A O 1
ATOM 1051 N N . LYS A 1 134 ? 16.115 8.144 -20.008 1.00 83.19 134 LYS A N 1
ATOM 1052 C CA . LYS A 1 134 ? 16.271 8.685 -21.364 1.00 83.19 134 LYS A CA 1
ATOM 1053 C C . LYS A 1 134 ? 17.754 8.641 -21.727 1.00 83.19 134 LYS A C 1
ATOM 1055 O O . LYS A 1 134 ? 18.567 9.255 -21.034 1.00 83.19 134 LYS A O 1
ATOM 1060 N N . THR A 1 135 ? 18.090 7.924 -22.786 1.00 82.56 135 THR A N 1
ATOM 1061 C CA . THR A 1 135 ? 19.436 7.846 -23.357 1.00 82.56 135 THR A CA 1
ATOM 1062 C C . THR A 1 135 ? 19.440 8.564 -24.704 1.00 82.56 135 THR A C 1
ATOM 1064 O O . THR A 1 135 ? 18.410 8.661 -25.372 1.00 82.56 135 THR A O 1
ATOM 1067 N N . LYS A 1 136 ? 20.574 9.180 -25.054 1.00 81.19 136 LYS A N 1
ATOM 1068 C CA . LYS A 1 136 ? 20.745 9.862 -26.350 1.00 81.19 136 LYS A CA 1
ATOM 1069 C C . LYS A 1 136 ? 21.277 8.917 -27.426 1.00 81.19 136 LYS A C 1
ATOM 1071 O O . LYS A 1 136 ? 21.132 9.220 -28.602 1.00 81.19 136 LYS A O 1
ATOM 1076 N N . GLN A 1 137 ? 21.919 7.827 -27.013 1.00 83.06 137 GLN A N 1
ATOM 1077 C CA . GLN A 1 137 ? 22.471 6.826 -27.910 1.00 83.06 137 GLN A CA 1
ATOM 1078 C C . GLN A 1 137 ? 21.457 5.704 -28.111 1.00 83.06 137 GLN A C 1
ATOM 1080 O O . GLN A 1 137 ? 20.832 5.228 -27.160 1.00 83.06 137 GLN A O 1
ATOM 1085 N N . GLU A 1 138 ? 21.295 5.302 -29.364 1.00 80.50 138 GLU A N 1
ATOM 1086 C CA . GLU A 1 138 ? 20.473 4.159 -29.733 1.00 80.50 138 GLU A CA 1
ATOM 1087 C C . GLU A 1 138 ? 21.043 2.876 -29.102 1.00 80.5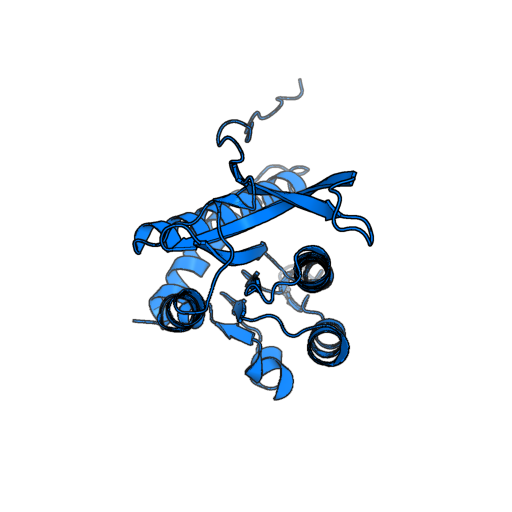0 138 GLU A C 1
ATOM 1089 O O . GLU A 1 138 ? 22.257 2.714 -29.005 1.00 80.50 138 GLU A O 1
ATOM 1094 N N . ASN A 1 139 ? 20.171 1.975 -28.642 1.00 80.94 139 ASN A N 1
ATOM 1095 C CA . ASN A 1 139 ? 20.517 0.729 -27.935 1.00 80.94 139 ASN A CA 1
ATOM 1096 C C . ASN A 1 139 ? 21.194 0.868 -26.558 1.00 80.94 139 ASN A C 1
ATOM 1098 O O . ASN A 1 139 ? 21.522 -0.147 -25.941 1.00 80.94 139 ASN A O 1
ATOM 1102 N N . GLU A 1 140 ? 21.332 2.077 -26.011 1.00 85.88 140 GLU A N 1
ATOM 1103 C CA . GLU A 1 140 ? 21.654 2.245 -24.594 1.00 85.88 140 GLU A CA 1
ATOM 1104 C C . GLU A 1 140 ? 20.374 2.229 -23.756 1.00 85.88 140 GLU A C 1
ATOM 1106 O O . GLU A 1 140 ? 19.532 3.121 -23.861 1.00 85.88 140 GLU A O 1
ATOM 1111 N N . TYR A 1 141 ? 20.243 1.242 -22.870 1.00 84.50 141 TYR A N 1
ATOM 1112 C CA . TYR A 1 141 ? 19.114 1.136 -21.947 1.00 84.50 141 TYR A CA 1
ATOM 1113 C C . TYR A 1 141 ? 19.576 1.354 -20.512 1.00 84.50 141 TYR A C 1
ATOM 1115 O O . TYR A 1 141 ? 20.628 0.882 -20.086 1.00 84.50 141 TYR A O 1
ATOM 1123 N N . GLY A 1 142 ? 18.764 2.061 -19.735 1.00 88.62 142 GLY A N 1
ATOM 1124 C CA . GLY A 1 142 ? 19.033 2.273 -18.324 1.00 88.62 142 GLY A CA 1
ATOM 1125 C C . GLY A 1 142 ? 17.760 2.513 -17.539 1.00 88.62 142 GLY A C 1
ATOM 1126 O O . GLY A 1 142 ? 16.694 2.783 -18.098 1.00 88.62 142 GLY A O 1
ATOM 1127 N N . ILE A 1 143 ? 17.894 2.455 -16.220 1.00 91.62 143 ILE A N 1
ATOM 1128 C CA . ILE A 1 143 ? 16.821 2.764 -15.283 1.00 91.62 143 ILE A CA 1
ATOM 1129 C C . ILE A 1 143 ? 17.294 3.797 -14.265 1.00 91.62 143 ILE A C 1
ATOM 1131 O O . ILE A 1 143 ? 18.449 3.788 -13.846 1.00 91.62 143 ILE A O 1
ATOM 1135 N N . ASN A 1 144 ? 16.384 4.671 -13.857 1.00 91.50 144 ASN A N 1
ATOM 1136 C CA . ASN A 1 144 ? 16.541 5.547 -12.706 1.00 91.50 144 ASN A CA 1
ATOM 1137 C C . ASN A 1 144 ? 15.662 5.027 -11.567 1.00 91.50 144 ASN A C 1
ATOM 1139 O O . ASN A 1 144 ? 14.562 4.530 -11.814 1.00 91.50 144 ASN A O 1
ATOM 1143 N N . SER A 1 145 ? 16.139 5.175 -10.332 1.00 93.81 145 SER A N 1
ATOM 1144 C CA . SER A 1 145 ? 15.301 4.970 -9.150 1.00 93.81 145 SER A CA 1
ATOM 1145 C C . SER A 1 145 ? 14.285 6.101 -9.036 1.00 93.81 145 SER A C 1
ATOM 1147 O O . SER A 1 145 ? 14.611 7.257 -9.309 1.00 93.81 145 SER A O 1
ATOM 1149 N N . THR A 1 146 ? 13.071 5.769 -8.615 1.00 94.94 146 THR A N 1
ATOM 1150 C CA . THR A 1 146 ? 12.001 6.747 -8.364 1.00 94.94 146 THR A CA 1
ATOM 1151 C C . THR A 1 146 ? 11.608 6.850 -6.897 1.00 94.94 146 THR A C 1
ATOM 1153 O O . THR A 1 146 ? 10.800 7.704 -6.542 1.00 94.94 146 THR A O 1
ATOM 1156 N N . PHE A 1 147 ? 12.186 5.999 -6.051 1.00 97.06 147 PHE A N 1
ATOM 1157 C CA . PHE A 1 147 ? 11.946 6.006 -4.618 1.00 97.06 147 PHE A CA 1
ATOM 1158 C C . PHE A 1 147 ? 12.541 7.258 -3.968 1.00 97.06 147 PHE A C 1
ATOM 1160 O O . PHE A 1 147 ? 13.678 7.635 -4.266 1.00 97.06 147 PHE A O 1
ATOM 1167 N N . LEU A 1 148 ? 11.791 7.860 -3.044 1.00 96.94 148 LEU A N 1
ATOM 1168 C CA . LEU A 1 148 ? 12.177 9.057 -2.299 1.00 96.94 148 LEU A CA 1
ATOM 1169 C C . LEU A 1 148 ? 12.560 8.682 -0.850 1.00 96.94 148 LEU A C 1
ATOM 1171 O O . LEU A 1 148 ? 11.733 8.797 0.057 1.00 96.94 148 LEU A O 1
ATOM 1175 N N . PRO A 1 149 ? 13.810 8.244 -0.582 1.00 96.88 149 PRO A N 1
ATOM 1176 C CA . PRO A 1 149 ? 14.206 7.751 0.739 1.00 96.88 149 PRO A CA 1
ATOM 1177 C C . PRO A 1 149 ? 14.114 8.822 1.830 1.00 96.88 149 PRO A C 1
ATOM 1179 O O . PRO A 1 149 ? 13.760 8.508 2.961 1.00 96.88 149 PRO A O 1
ATOM 1182 N N . GLY A 1 150 ? 14.410 10.085 1.503 1.00 97.25 150 GLY A N 1
ATOM 1183 C CA . GLY A 1 150 ? 14.313 11.193 2.455 1.00 97.25 150 GLY A CA 1
ATOM 1184 C C . GLY A 1 150 ? 12.886 11.404 2.964 1.00 97.25 150 GLY A C 1
ATOM 1185 O O . GLY A 1 150 ? 12.690 11.501 4.171 1.00 97.25 150 GLY A O 1
ATOM 1186 N N . HIS A 1 151 ? 11.899 11.388 2.059 1.00 96.81 15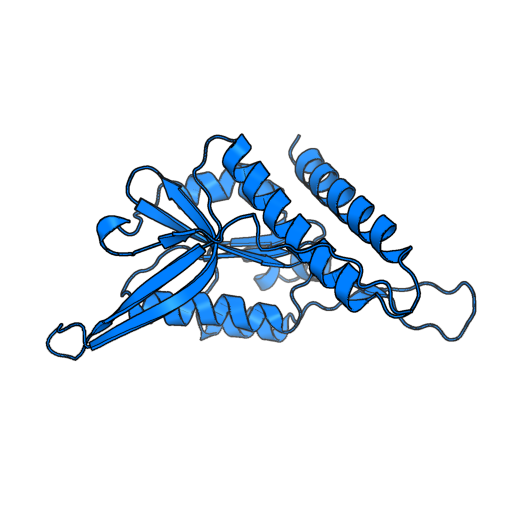1 HIS A N 1
ATOM 1187 C CA . HIS A 1 151 ? 10.479 11.524 2.403 1.00 96.81 151 HIS A CA 1
ATOM 1188 C C . HIS A 1 151 ? 10.029 10.364 3.289 1.00 96.81 151 HIS A C 1
ATOM 1190 O O . HIS A 1 151 ? 9.513 10.581 4.383 1.00 96.81 151 HIS A O 1
ATOM 1196 N N . PHE A 1 152 ? 10.319 9.129 2.865 1.00 98.00 152 PHE A N 1
ATOM 1197 C CA . PHE A 1 152 ? 9.953 7.937 3.624 1.00 98.00 152 PHE A CA 1
ATOM 1198 C C . PHE A 1 152 ? 10.484 7.976 5.060 1.00 98.00 152 PHE A C 1
ATOM 1200 O O . PHE A 1 152 ? 9.731 7.775 6.013 1.00 98.00 152 PHE A O 1
ATOM 1207 N N . LYS A 1 153 ? 11.779 8.271 5.228 1.00 98.06 153 LYS A N 1
ATOM 1208 C CA . LYS A 1 153 ? 12.411 8.357 6.549 1.00 98.06 153 LYS A CA 1
ATOM 1209 C C . LYS A 1 153 ? 11.824 9.488 7.384 1.00 98.06 153 LYS A C 1
ATOM 1211 O O . LYS A 1 153 ? 11.547 9.283 8.563 1.00 98.06 153 LYS A O 1
ATOM 1216 N N . ALA A 1 154 ? 11.623 10.660 6.780 1.00 97.69 154 ALA A N 1
ATOM 1217 C CA . ALA A 1 154 ? 11.048 11.808 7.466 1.00 97.69 154 ALA A CA 1
ATOM 1218 C C . ALA A 1 154 ? 9.656 11.479 8.017 1.00 97.69 154 ALA A C 1
ATOM 1220 O O . ALA A 1 154 ? 9.430 11.676 9.206 1.00 97.69 154 ALA A O 1
ATOM 1221 N N . TYR A 1 155 ? 8.757 10.910 7.211 1.00 97.62 155 TYR A N 1
ATOM 1222 C CA . TYR A 1 155 ? 7.404 10.579 7.671 1.00 97.62 155 TYR A CA 1
ATOM 1223 C C . TYR A 1 155 ? 7.370 9.419 8.657 1.00 97.62 155 TYR A C 1
ATOM 1225 O O . TYR A 1 155 ? 6.627 9.480 9.633 1.00 97.62 155 TYR A O 1
ATOM 1233 N N . THR A 1 156 ? 8.222 8.413 8.465 1.00 97.44 156 THR A N 1
ATOM 1234 C CA . THR A 1 156 ? 8.346 7.296 9.411 1.00 97.44 156 THR A CA 1
ATOM 1235 C C . THR A 1 156 ? 8.754 7.786 10.803 1.00 97.44 156 THR A C 1
ATOM 1237 O O . THR A 1 156 ? 8.196 7.328 11.795 1.00 97.44 156 THR A O 1
ATOM 1240 N N . ILE A 1 157 ? 9.692 8.738 10.888 1.00 96.94 157 ILE A N 1
ATOM 1241 C CA . ILE A 1 157 ? 10.204 9.260 12.166 1.00 96.94 157 ILE A CA 1
ATOM 1242 C C . ILE A 1 157 ? 9.309 10.360 12.751 1.00 96.94 157 ILE A C 1
ATOM 1244 O O . ILE A 1 157 ? 9.160 10.443 13.968 1.00 96.94 157 ILE A O 1
ATOM 1248 N N . LYS A 1 158 ? 8.803 11.274 11.915 1.00 96.56 158 LYS A N 1
ATOM 1249 C CA . LYS A 1 158 ? 8.192 12.537 12.368 1.00 96.56 158 LYS A CA 1
ATOM 1250 C C . LYS A 1 158 ? 6.675 12.588 12.267 1.00 96.56 158 LYS A C 1
ATOM 1252 O O . LYS A 1 158 ? 6.098 13.467 12.897 1.00 96.56 158 LYS A O 1
ATOM 1257 N N . LEU A 1 159 ? 6.051 11.705 11.489 1.00 95.25 159 LEU A N 1
ATOM 1258 C CA . LEU A 1 159 ? 4.601 11.683 11.317 1.00 95.25 159 LEU A CA 1
ATOM 1259 C C . LEU A 1 159 ? 4.005 10.433 11.968 1.00 95.25 159 LEU A C 1
ATOM 1261 O O . LEU A 1 159 ? 3.570 10.479 13.113 1.00 95.25 159 LEU A O 1
ATOM 1265 N N . ASN A 1 160 ? 4.034 9.309 11.257 1.00 95.69 160 ASN A N 1
ATOM 1266 C CA . ASN A 1 160 ? 3.632 8.006 11.766 1.00 95.69 160 ASN A CA 1
ATOM 1267 C C . ASN A 1 160 ? 4.276 6.904 10.921 1.00 95.69 160 ASN A C 1
ATOM 1269 O O . ASN A 1 160 ? 4.189 6.963 9.694 1.00 95.69 160 ASN A O 1
ATOM 1273 N N . PRO A 1 161 ? 4.860 5.855 11.515 1.00 97.00 161 PRO A N 1
ATOM 1274 C CA . PRO A 1 161 ? 5.266 4.692 10.741 1.00 97.00 161 PRO A CA 1
ATOM 1275 C C . PRO A 1 161 ? 4.034 3.995 10.145 1.00 97.00 161 PRO A C 1
ATOM 1277 O O . PRO A 1 161 ? 2.994 3.874 10.799 1.00 97.00 161 PRO A O 1
ATOM 1280 N N . LEU A 1 162 ? 4.149 3.524 8.902 1.00 98.12 162 LEU A N 1
ATOM 1281 C CA . LEU A 1 162 ? 3.196 2.565 8.337 1.00 98.12 162 LEU A CA 1
ATOM 1282 C C . LEU A 1 162 ? 3.403 1.191 8.987 1.00 98.12 162 LEU A C 1
ATOM 1284 O O . LEU A 1 162 ? 4.521 0.846 9.371 1.00 98.12 162 LEU A O 1
ATOM 1288 N N . ASP A 1 163 ? 2.333 0.407 9.090 1.00 98.25 163 ASP A N 1
ATOM 1289 C CA . ASP A 1 163 ? 2.353 -0.920 9.720 1.00 98.25 163 ASP A CA 1
ATOM 1290 C C . ASP A 1 163 ? 3.005 -1.983 8.834 1.00 98.25 163 ASP A C 1
ATOM 1292 O O . ASP A 1 163 ? 3.444 -3.022 9.323 1.00 98.25 163 ASP A O 1
ATOM 1296 N N . GLY A 1 164 ? 3.099 -1.713 7.532 1.00 98.00 164 GLY A N 1
ATOM 1297 C CA . GLY A 1 164 ? 3.787 -2.569 6.579 1.00 98.00 164 GLY A CA 1
ATOM 1298 C C . GLY A 1 164 ? 3.963 -1.892 5.228 1.00 98.00 164 GLY A C 1
ATOM 1299 O O . GLY A 1 164 ? 3.034 -1.286 4.695 1.00 98.00 164 GLY A O 1
ATOM 1300 N N . VAL A 1 165 ? 5.163 -1.993 4.658 1.00 98.62 165 VAL A N 1
ATOM 1301 C CA . VAL A 1 165 ? 5.474 -1.468 3.324 1.00 98.62 165 VAL A CA 1
ATOM 1302 C C . VAL A 1 165 ? 6.127 -2.568 2.511 1.00 98.62 165 VAL A C 1
ATOM 1304 O O . VAL A 1 165 ? 7.192 -3.070 2.869 1.00 98.62 165 VAL A O 1
ATOM 1307 N N . TYR A 1 166 ? 5.486 -2.941 1.410 1.00 98.69 166 TYR A N 1
ATOM 1308 C CA . TYR A 1 166 ? 5.809 -4.148 0.664 1.00 98.69 166 TYR A CA 1
ATOM 1309 C C . TYR A 1 166 ? 6.139 -3.837 -0.786 1.00 98.69 166 TYR A C 1
ATOM 1311 O O . TYR A 1 166 ? 5.378 -3.149 -1.459 1.00 98.69 166 TYR A O 1
ATOM 1319 N N . TYR A 1 167 ? 7.242 -4.387 -1.289 1.00 98.44 167 TYR A N 1
ATOM 1320 C CA . TYR A 1 167 ? 7.633 -4.279 -2.694 1.00 98.44 167 TYR A CA 1
ATOM 1321 C C . TYR A 1 167 ? 7.631 -5.644 -3.382 1.00 98.44 167 TYR A C 1
ATOM 1323 O O . TYR A 1 167 ? 8.080 -6.643 -2.812 1.00 98.44 167 TYR A O 1
ATOM 1331 N N . CYS A 1 168 ? 7.170 -5.686 -4.633 1.00 97.81 168 CYS A N 1
ATOM 1332 C CA . CYS A 1 168 ? 7.400 -6.847 -5.499 1.00 97.81 168 CYS A CA 1
ATOM 1333 C C . CYS A 1 168 ? 8.853 -6.863 -6.005 1.00 97.81 168 CYS A C 1
ATOM 1335 O O . CYS A 1 168 ? 9.489 -7.911 -6.005 1.00 97.81 168 CYS A O 1
ATOM 1337 N N . ASP A 1 169 ? 9.393 -5.702 -6.380 1.00 96.75 169 ASP A N 1
ATOM 1338 C CA . ASP A 1 169 ? 10.803 -5.500 -6.734 1.00 96.75 169 ASP A CA 1
ATOM 1339 C C . ASP A 1 169 ? 11.427 -4.449 -5.807 1.00 96.75 169 ASP A C 1
ATOM 1341 O O . ASP A 1 169 ? 11.324 -3.237 -6.023 1.00 96.75 169 ASP A O 1
ATOM 1345 N N . ILE A 1 170 ? 12.018 -4.935 -4.713 1.00 95.81 170 ILE A N 1
ATOM 1346 C CA . ILE A 1 170 ? 12.689 -4.109 -3.710 1.00 95.81 170 ILE A CA 1
ATOM 1347 C C . ILE A 1 170 ? 14.073 -3.675 -4.214 1.00 95.81 170 ILE A C 1
ATOM 1349 O O . ILE A 1 170 ? 14.834 -4.461 -4.780 1.00 95.81 170 ILE A O 1
ATOM 1353 N N . ARG A 1 171 ? 14.435 -2.407 -3.999 1.00 94.44 171 ARG A N 1
ATOM 1354 C CA . ARG A 1 171 ? 15.709 -1.852 -4.482 1.00 94.44 171 ARG A CA 1
ATOM 1355 C C . ARG A 1 171 ? 16.847 -2.087 -3.476 1.00 94.44 171 ARG A C 1
ATOM 1357 O O . ARG A 1 171 ? 16.601 -2.025 -2.273 1.00 94.44 171 ARG A O 1
ATOM 1364 N N . PRO A 1 172 ? 18.110 -2.257 -3.922 1.00 94.94 172 PRO A N 1
ATOM 1365 C CA . PRO A 1 172 ? 19.241 -2.509 -3.020 1.00 94.94 172 PRO A CA 1
ATOM 1366 C C . PRO A 1 172 ? 19.399 -1.479 -1.895 1.00 94.94 172 PRO A C 1
ATOM 1368 O O . PRO A 1 172 ? 19.665 -1.846 -0.755 1.00 94.94 172 PRO A O 1
ATOM 1371 N N . ASN A 1 173 ? 19.163 -0.196 -2.181 1.00 94.25 173 ASN A N 1
ATOM 1372 C CA . ASN A 1 173 ? 19.251 0.869 -1.182 1.00 94.25 173 ASN A CA 1
ATOM 1373 C C . ASN A 1 173 ? 18.197 0.743 -0.067 1.00 94.25 173 ASN A C 1
ATOM 1375 O O . ASN A 1 173 ? 18.440 1.224 1.032 1.00 94.25 173 ASN A O 1
ATOM 1379 N N . MET A 1 174 ? 17.049 0.105 -0.327 1.00 97.06 174 MET A N 1
ATOM 1380 C CA . MET A 1 174 ? 16.017 -0.148 0.688 1.00 97.06 174 MET A CA 1
ATOM 1381 C C . MET A 1 174 ? 16.416 -1.271 1.653 1.00 97.06 174 MET A C 1
ATOM 1383 O O . MET A 1 174 ? 15.889 -1.331 2.754 1.00 97.06 174 MET A O 1
ATOM 1387 N N . ILE A 1 175 ? 17.339 -2.147 1.242 1.00 96.62 175 ILE A N 1
ATOM 1388 C CA . ILE A 1 175 ? 17.847 -3.266 2.049 1.00 96.62 175 ILE A CA 1
ATOM 1389 C C . ILE A 1 175 ? 19.123 -2.862 2.799 1.00 96.62 175 ILE A C 1
ATOM 1391 O O . ILE A 1 175 ? 19.342 -3.276 3.931 1.00 96.62 175 ILE A O 1
ATOM 1395 N N . GLN A 1 176 ? 19.990 -2.078 2.155 1.00 97.00 176 GLN A N 1
ATOM 1396 C CA . GLN A 1 176 ? 21.283 -1.676 2.718 1.00 97.00 176 GLN A CA 1
ATOM 1397 C C . GLN A 1 176 ? 21.153 -0.592 3.790 1.00 97.00 176 GLN A C 1
ATOM 1399 O O . GLN A 1 176 ? 21.964 -0.531 4.711 1.00 97.00 176 GLN A O 1
ATOM 1404 N N . ASP A 1 177 ? 20.154 0.279 3.667 1.00 97.94 177 ASP A N 1
ATOM 1405 C CA . ASP A 1 177 ? 19.899 1.318 4.652 1.00 97.94 177 ASP A CA 1
ATOM 1406 C C . ASP A 1 177 ? 19.170 0.744 5.870 1.00 97.94 177 ASP A C 1
ATOM 1408 O O . ASP A 1 177 ? 18.074 0.198 5.742 1.00 97.94 177 ASP A O 1
ATOM 1412 N N . SER A 1 178 ? 19.761 0.892 7.057 1.00 97.06 178 SER A N 1
ATOM 1413 C CA . SER A 1 178 ? 19.268 0.255 8.283 1.00 97.06 178 SER A CA 1
ATOM 1414 C C . SER A 1 178 ? 17.855 0.682 8.672 1.00 97.06 178 SER A C 1
ATOM 1416 O O . SER A 1 178 ? 17.078 -0.153 9.128 1.00 97.06 178 SER A O 1
ATOM 1418 N N . LEU A 1 179 ? 17.503 1.955 8.473 1.00 96.94 179 LEU A N 1
ATOM 1419 C CA . LEU A 1 179 ? 16.166 2.453 8.781 1.00 96.94 179 LEU A CA 1
ATOM 1420 C C . LEU A 1 179 ? 15.156 1.961 7.742 1.00 96.94 179 LEU A C 1
ATOM 1422 O O . LEU A 1 179 ? 14.079 1.502 8.104 1.00 96.94 179 LEU A O 1
ATOM 1426 N N . LEU A 1 180 ? 15.494 2.011 6.451 1.00 98.12 180 LEU A N 1
ATOM 1427 C CA . LEU A 1 180 ? 14.585 1.518 5.410 1.00 98.12 180 LEU A CA 1
ATOM 1428 C C . LEU A 1 180 ? 14.321 0.015 5.555 1.00 98.12 180 LEU A C 1
ATOM 1430 O O . LEU A 1 180 ? 13.166 -0.398 5.495 1.00 98.12 180 LEU A O 1
ATOM 1434 N N . ALA A 1 181 ? 15.356 -0.783 5.815 1.00 97.62 181 ALA A N 1
ATOM 1435 C CA . ALA A 1 181 ? 15.257 -2.240 5.905 1.00 97.62 181 ALA A CA 1
ATOM 1436 C C . ALA A 1 181 ? 14.396 -2.728 7.082 1.00 97.62 181 ALA A C 1
ATOM 1438 O O . ALA A 1 181 ? 13.877 -3.843 7.052 1.00 97.62 181 ALA A O 1
ATOM 1439 N N . GLN A 1 182 ? 14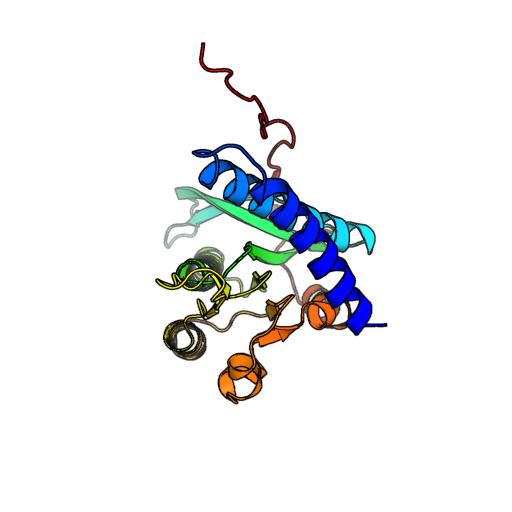.220 -1.901 8.117 1.00 97.50 182 GLN A N 1
ATOM 1440 C CA . GLN A 1 182 ? 13.321 -2.198 9.235 1.00 97.50 182 GLN A CA 1
ATOM 1441 C C . GLN A 1 182 ? 11.843 -2.047 8.857 1.00 97.50 182 GLN A C 1
ATOM 1443 O O . GLN A 1 182 ? 11.000 -2.766 9.393 1.00 97.50 182 GLN A O 1
ATOM 1448 N N . HIS A 1 183 ? 11.532 -1.142 7.926 1.00 97.75 183 HIS A N 1
ATOM 1449 C CA . HIS A 1 183 ? 10.159 -0.755 7.593 1.00 97.75 183 HIS A CA 1
ATOM 1450 C C . HIS A 1 183 ? 9.695 -1.222 6.208 1.00 97.75 183 HIS A C 1
ATOM 1452 O O . HIS A 1 183 ? 8.492 -1.272 5.958 1.00 97.75 183 HIS A O 1
ATOM 1458 N N . ILE A 1 184 ? 10.618 -1.565 5.309 1.00 98.44 184 ILE A N 1
ATOM 1459 C CA . ILE A 1 184 ? 10.330 -1.991 3.938 1.00 98.44 184 ILE A CA 1
ATOM 1460 C C . ILE A 1 184 ? 10.690 -3.465 3.783 1.00 98.44 184 ILE A C 1
ATOM 1462 O O . ILE A 1 184 ? 11.812 -3.887 4.056 1.00 98.44 184 ILE A O 1
ATOM 1466 N N . ARG A 1 185 ? 9.731 -4.253 3.305 1.00 98.00 185 ARG A N 1
ATOM 1467 C CA . ARG A 1 185 ? 9.862 -5.695 3.091 1.00 98.00 185 ARG A CA 1
ATOM 1468 C C . ARG A 1 185 ? 9.434 -6.078 1.680 1.00 98.00 185 ARG A C 1
ATOM 1470 O O . ARG A 1 185 ? 8.868 -5.286 0.930 1.00 98.00 185 ARG A O 1
ATOM 1477 N N . THR A 1 186 ? 9.708 -7.316 1.300 1.00 98.19 186 THR A N 1
ATOM 1478 C CA . THR A 1 186 ? 9.180 -7.904 0.068 1.00 98.19 186 THR A CA 1
ATOM 1479 C C . THR A 1 186 ? 7.747 -8.397 0.266 1.00 98.19 186 THR A C 1
ATOM 1481 O O . THR A 1 186 ? 7.326 -8.702 1.383 1.00 98.19 186 THR A O 1
ATOM 1484 N N . ILE A 1 187 ? 6.974 -8.462 -0.818 1.00 98.38 187 ILE A N 1
ATOM 1485 C CA . ILE A 1 187 ? 5.533 -8.763 -0.774 1.00 98.38 187 ILE A CA 1
ATOM 1486 C C . ILE A 1 187 ? 5.180 -10.152 -0.226 1.00 98.38 187 ILE A C 1
ATOM 1488 O O . ILE A 1 187 ? 4.090 -10.362 0.291 1.00 98.38 187 ILE A O 1
ATOM 1492 N N . ASP A 1 188 ? 6.097 -11.109 -0.265 1.00 97.94 188 ASP A N 1
ATOM 1493 C CA . ASP A 1 188 ? 5.899 -12.397 0.398 1.00 97.94 188 ASP A CA 1
ATOM 1494 C C . ASP A 1 188 ? 5.803 -12.268 1.927 1.00 97.94 188 ASP A C 1
ATOM 1496 O O . ASP A 1 188 ? 5.105 -13.071 2.538 1.00 97.94 188 ASP A O 1
ATOM 1500 N N . CYS A 1 189 ? 6.442 -11.269 2.553 1.00 98.12 189 CYS A N 1
ATOM 1501 C CA . CYS A 1 189 ? 6.296 -11.021 3.991 1.00 98.12 189 CYS A CA 1
ATOM 1502 C C . CYS A 1 189 ? 4.850 -10.679 4.368 1.00 98.12 189 CYS A C 1
ATOM 1504 O O . CYS A 1 189 ? 4.380 -11.150 5.403 1.00 98.12 189 CYS A O 1
ATOM 1506 N N . LEU A 1 190 ? 4.141 -9.934 3.508 1.00 98.19 190 LEU A N 1
ATOM 1507 C CA . LEU A 1 190 ? 2.717 -9.645 3.684 1.00 98.19 190 LEU A CA 1
ATOM 1508 C C . LEU A 1 190 ? 1.915 -10.947 3.740 1.00 98.19 190 LEU A C 1
ATOM 1510 O O . LEU A 1 190 ? 1.255 -11.220 4.736 1.00 98.19 190 LEU A O 1
ATOM 1514 N N . PHE A 1 191 ? 2.009 -11.768 2.692 1.00 97.88 191 PHE A N 1
ATOM 1515 C CA . PHE A 1 191 ? 1.168 -12.960 2.550 1.00 97.88 191 PHE A CA 1
ATOM 1516 C C . PHE A 1 191 ? 1.523 -14.098 3.520 1.00 97.88 191 PHE A C 1
ATOM 1518 O O . PHE A 1 191 ? 0.650 -14.891 3.867 1.00 97.88 191 PHE A O 1
ATOM 1525 N N . TYR A 1 192 ? 2.781 -14.204 3.959 1.00 96.56 192 TYR A N 1
ATOM 1526 C CA . TYR A 1 192 ? 3.207 -15.289 4.851 1.00 96.56 192 TYR A CA 1
ATOM 1527 C C . TYR A 1 192 ? 3.095 -14.965 6.338 1.00 96.56 192 TYR A C 1
ATOM 1529 O O . TYR A 1 192 ? 2.893 -15.889 7.122 1.00 96.56 192 TYR A O 1
ATOM 1537 N N . PHE A 1 193 ? 3.260 -13.703 6.742 1.00 95.88 193 PHE A N 1
ATOM 1538 C CA . PHE A 1 193 ? 3.370 -13.360 8.163 1.00 95.88 193 PHE A CA 1
ATOM 1539 C C . PHE A 1 193 ? 2.527 -12.154 8.530 1.00 95.88 193 PHE A C 1
ATOM 1541 O O . PHE A 1 193 ? 1.661 -12.243 9.396 1.00 95.88 193 PHE A O 1
ATOM 1548 N N . ASP A 1 194 ? 2.787 -11.021 7.884 1.00 97.81 194 ASP A N 1
ATOM 1549 C CA . ASP A 1 194 ? 2.337 -9.746 8.422 1.00 97.81 194 ASP A CA 1
ATOM 1550 C C . ASP A 1 194 ? 0.818 -9.597 8.312 1.00 97.81 194 ASP A C 1
ATOM 1552 O O . ASP A 1 194 ? 0.206 -9.070 9.232 1.00 97.81 194 ASP A O 1
ATOM 1556 N N . LEU A 1 195 ? 0.182 -10.135 7.266 1.00 97.62 195 LEU A N 1
ATOM 1557 C CA . LEU A 1 195 ? -1.275 -10.104 7.145 1.00 97.62 195 LEU A CA 1
ATOM 1558 C C . LEU A 1 195 ? -1.953 -10.803 8.332 1.00 97.62 195 LEU A C 1
ATOM 1560 O O . LEU A 1 195 ? -2.844 -10.230 8.948 1.00 97.62 195 LEU A O 1
ATOM 1564 N N . TRP A 1 196 ? -1.483 -11.991 8.714 1.00 97.19 196 TRP A N 1
ATOM 1565 C CA . TRP A 1 196 ? -2.018 -12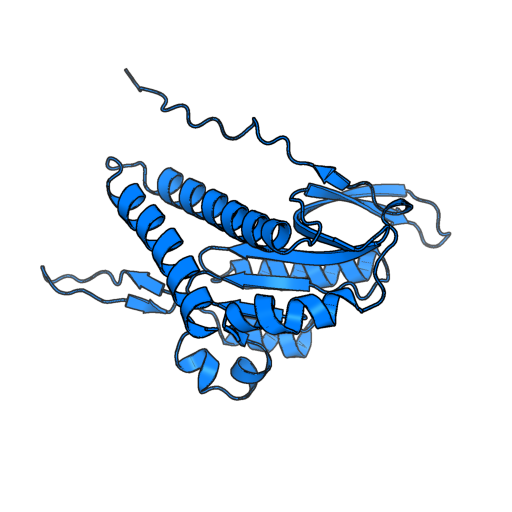.736 9.858 1.00 97.19 196 TRP A CA 1
ATOM 1566 C C . TRP A 1 196 ? -1.785 -11.995 11.177 1.00 97.19 196 TRP A C 1
ATOM 1568 O O . TRP A 1 196 ? -2.724 -11.796 11.943 1.00 97.19 196 TRP A O 1
ATOM 1578 N N . ASN A 1 197 ? -0.565 -11.491 11.384 1.00 97.38 197 ASN A N 1
ATOM 1579 C CA . ASN A 1 197 ? -0.215 -10.720 12.579 1.00 97.38 197 ASN A CA 1
ATOM 1580 C C . ASN A 1 197 ? -1.064 -9.448 12.726 1.00 97.38 197 ASN A C 1
ATOM 1582 O O . ASN A 1 197 ? -1.427 -9.063 13.835 1.00 97.38 197 ASN A O 1
ATOM 1586 N N . LEU A 1 198 ? -1.364 -8.769 11.616 1.00 97.38 198 LEU A N 1
ATOM 1587 C CA . LEU A 1 198 ? -2.176 -7.554 11.614 1.00 97.38 198 LEU A CA 1
ATOM 1588 C C . LEU A 1 198 ? -3.664 -7.858 11.819 1.00 97.38 198 LEU A C 1
ATOM 1590 O O . LEU A 1 198 ? -4.334 -7.114 12.528 1.00 97.38 198 LEU A O 1
ATOM 1594 N N . LEU A 1 199 ? -4.174 -8.958 11.260 1.00 96.75 199 LEU A N 1
ATOM 1595 C CA . LEU A 1 199 ? -5.567 -9.386 11.434 1.00 96.75 199 LEU A CA 1
ATOM 1596 C C . LEU A 1 199 ? -5.914 -9.788 12.875 1.00 96.75 199 LEU A C 1
ATOM 1598 O O . LEU A 1 199 ? -7.090 -9.759 13.246 1.00 96.75 199 LEU A O 1
ATOM 1602 N N . ASP A 1 200 ? -4.917 -10.168 13.673 1.00 95.00 200 ASP A N 1
ATOM 1603 C CA . ASP A 1 200 ? -5.096 -10.526 15.083 1.00 95.00 200 ASP A CA 1
ATOM 1604 C C . ASP A 1 200 ? -5.105 -9.306 16.020 1.00 95.00 200 ASP A C 1
ATOM 1606 O O . ASP A 1 200 ? -5.485 -9.424 17.186 1.00 95.00 200 ASP A O 1
ATOM 1610 N N . LYS A 1 201 ? -4.760 -8.112 15.518 1.00 93.56 201 LYS A N 1
ATOM 1611 C CA . LYS A 1 201 ? -4.938 -6.857 16.262 1.00 93.56 201 LYS A CA 1
ATOM 1612 C C . LYS A 1 201 ? -6.425 -6.498 16.379 1.00 93.56 201 LYS A C 1
ATOM 1614 O O . LYS A 1 201 ? -7.250 -6.914 15.563 1.00 93.56 201 LYS A O 1
ATOM 1619 N N . HIS A 1 202 ? -6.772 -5.696 17.386 1.00 90.50 202 HIS A N 1
ATOM 1620 C CA . HIS A 1 202 ? -8.116 -5.126 17.515 1.00 90.50 202 HIS A CA 1
ATOM 1621 C C . HIS A 1 202 ? -8.431 -4.237 16.301 1.00 90.50 202 HIS A C 1
ATOM 1623 O O . HIS A 1 202 ? -7.597 -3.424 15.903 1.00 90.50 202 HIS A O 1
ATOM 1629 N N . GLY A 1 203 ? -9.607 -4.419 15.699 1.00 90.06 203 GLY A N 1
ATOM 1630 C CA . GLY A 1 203 ? -10.055 -3.641 14.548 1.00 90.06 203 GLY A CA 1
ATOM 1631 C C . GLY A 1 203 ? -11.027 -2.532 14.923 1.00 90.06 203 GLY A C 1
ATOM 1632 O O . GLY A 1 203 ? -11.212 -2.204 16.089 1.00 90.06 203 GLY A O 1
ATOM 1633 N N . GLN A 1 204 ? -11.675 -1.960 13.920 1.00 90.00 204 GLN A N 1
ATOM 1634 C CA . GLN A 1 204 ? -12.784 -1.034 14.104 1.00 90.00 204 GLN A CA 1
ATOM 1635 C C . GLN A 1 204 ? -14.088 -1.702 13.680 1.00 90.00 204 GLN A C 1
ATOM 1637 O O . GLN A 1 204 ? -14.124 -2.382 12.653 1.00 90.00 204 GLN A O 1
ATOM 1642 N N . SER A 1 205 ? -15.164 -1.518 14.446 1.00 86.88 205 SER A N 1
ATOM 1643 C CA . SER A 1 205 ? -16.447 -2.139 14.116 1.00 86.88 205 SER A CA 1
ATOM 1644 C C . SER A 1 205 ? -16.982 -1.622 12.779 1.00 86.88 205 SER A C 1
ATOM 1646 O O . SER A 1 205 ? -17.093 -0.415 12.555 1.00 86.88 205 SER A O 1
ATOM 1648 N N . LEU A 1 206 ? -17.395 -2.536 11.899 1.00 80.75 206 LEU A N 1
ATOM 1649 C CA . LEU A 1 206 ? -18.024 -2.186 10.622 1.00 80.75 206 LEU A CA 1
ATOM 1650 C C . LEU A 1 206 ? -19.387 -1.502 10.802 1.00 80.75 206 LEU A C 1
ATOM 1652 O O . LEU A 1 206 ? -19.856 -0.832 9.889 1.00 80.75 206 LEU A O 1
ATOM 1656 N N . SER A 1 207 ? -20.028 -1.620 11.969 1.00 71.44 207 SER A N 1
ATOM 1657 C CA . SER A 1 207 ? -21.271 -0.889 12.256 1.00 71.44 207 SER A CA 1
ATOM 1658 C C . SER A 1 207 ? -21.058 0.621 12.392 1.00 71.44 207 SER A C 1
ATOM 1660 O O . SER A 1 207 ? -21.993 1.393 12.194 1.00 71.44 207 SER A O 1
ATOM 1662 N N . GLU A 1 208 ? -19.844 1.047 12.739 1.00 69.19 208 GLU A N 1
ATOM 1663 C CA .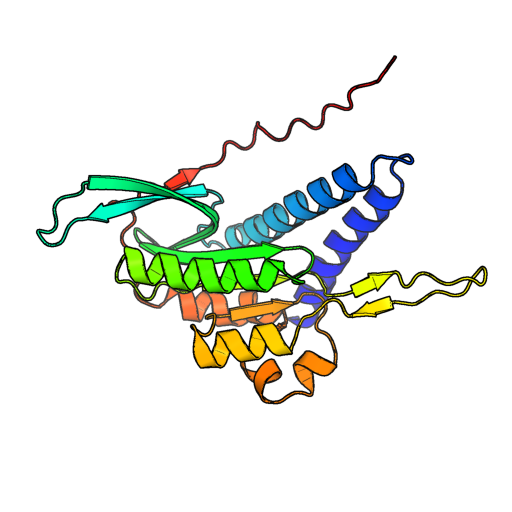 GLU A 1 208 ? -19.487 2.455 12.952 1.00 69.19 208 GLU A CA 1
ATOM 1664 C C . GLU A 1 208 ? -19.053 3.143 11.651 1.00 69.19 208 GLU A C 1
ATOM 1666 O O . GLU A 1 208 ? -19.030 4.372 11.572 1.00 69.19 208 GLU A O 1
ATOM 1671 N N . ILE A 1 209 ? -18.747 2.359 10.610 1.00 71.69 209 ILE A N 1
ATOM 1672 C CA . ILE A 1 209 ? -18.221 2.838 9.334 1.00 71.69 209 ILE A CA 1
ATOM 1673 C C . ILE A 1 209 ? -19.060 2.278 8.191 1.00 71.69 209 ILE A C 1
ATOM 1675 O O . ILE A 1 209 ? -19.023 1.090 7.881 1.00 71.69 209 ILE A O 1
ATOM 1679 N N . ALA A 1 210 ? -19.742 3.158 7.460 1.00 73.25 210 ALA A N 1
ATOM 1680 C CA . ALA A 1 210 ? -20.365 2.752 6.207 1.00 73.25 210 ALA A CA 1
ATOM 1681 C C . ALA A 1 210 ? -19.293 2.595 5.114 1.00 73.25 210 ALA A C 1
ATOM 1683 O O . ALA A 1 210 ? -18.710 3.588 4.670 1.00 73.25 210 ALA A O 1
ATOM 1684 N N . ILE A 1 211 ? -19.065 1.359 4.662 1.00 77.00 211 ILE A N 1
ATOM 1685 C CA . ILE A 1 211 ? -18.241 1.053 3.486 1.00 77.00 211 ILE A CA 1
ATOM 1686 C C . ILE A 1 211 ? -19.157 0.938 2.268 1.00 77.00 211 ILE A C 1
ATOM 1688 O O . ILE A 1 211 ? -20.032 0.075 2.206 1.00 77.00 211 ILE A O 1
ATOM 1692 N N . LYS A 1 212 ? -18.954 1.813 1.282 1.00 76.50 212 LYS A N 1
ATOM 1693 C CA . LYS A 1 212 ? -19.589 1.696 -0.035 1.00 76.50 212 LYS A CA 1
ATOM 1694 C C . LYS A 1 212 ? -18.614 1.024 -0.991 1.00 76.50 212 LYS A C 1
ATOM 1696 O O . LYS A 1 212 ? -17.560 1.589 -1.278 1.00 76.50 212 LYS A O 1
ATOM 1701 N N . ASN A 1 213 ? -18.977 -0.153 -1.490 1.00 71.25 213 ASN A N 1
ATOM 1702 C CA . ASN A 1 213 ? -18.194 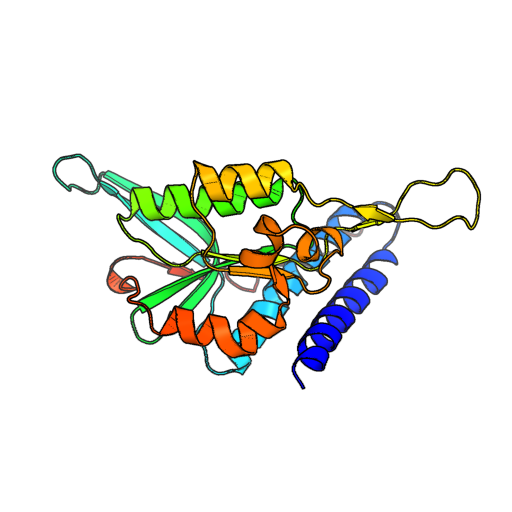-0.834 -2.517 1.00 71.25 213 ASN A CA 1
ATOM 1703 C C . ASN A 1 213 ? -18.195 -0.005 -3.804 1.00 71.25 213 ASN A C 1
ATOM 1705 O O . ASN A 1 213 ? -19.242 0.499 -4.224 1.00 71.25 213 ASN A O 1
ATOM 1709 N N . VAL A 1 214 ? -17.033 0.105 -4.445 1.00 61.09 214 VAL A N 1
ATOM 1710 C CA . VAL A 1 214 ? -16.966 0.610 -5.819 1.00 61.09 214 VAL A CA 1
ATOM 1711 C C . VAL A 1 214 ? -17.612 -0.453 -6.712 1.00 61.09 214 VAL A C 1
ATOM 1713 O O . VAL A 1 214 ? -17.180 -1.606 -6.694 1.00 61.09 214 VAL A O 1
ATOM 1716 N N . LYS A 1 215 ? -18.684 -0.106 -7.440 1.00 46.84 215 LYS A N 1
ATOM 1717 C CA . LYS A 1 215 ? -19.310 -1.034 -8.395 1.00 46.84 215 LYS A CA 1
ATOM 1718 C C . LYS A 1 215 ? -18.281 -1.398 -9.467 1.00 46.84 215 LYS A C 1
ATOM 1720 O O . LYS A 1 215 ? -17.641 -0.517 -10.031 1.00 46.84 215 LYS A O 1
ATOM 1725 N N . GLU A 1 216 ? -18.132 -2.692 -9.743 1.00 49.62 216 GLU A N 1
ATOM 1726 C CA . GLU A 1 216 ? -17.129 -3.217 -10.683 1.00 49.62 216 GLU A CA 1
ATOM 1727 C C . GLU A 1 216 ? -17.387 -2.819 -12.156 1.00 49.62 216 GLU A C 1
ATOM 1729 O O . GLU A 1 216 ? -16.509 -3.011 -12.995 1.00 49.62 216 GLU A O 1
ATOM 1734 N N . ASP A 1 217 ? -18.535 -2.196 -12.455 1.00 39.25 217 ASP A N 1
ATOM 1735 C CA . ASP A 1 217 ? -18.997 -1.867 -13.813 1.00 39.25 217 ASP A CA 1
ATOM 1736 C C . ASP A 1 217 ? -18.559 -0.484 -14.348 1.00 39.25 217 ASP A C 1
ATOM 1738 O O . ASP A 1 217 ? -18.807 -0.182 -15.513 1.00 39.25 217 ASP A O 1
ATOM 1742 N N . ASP A 1 218 ? -17.875 0.356 -13.561 1.00 40.53 218 ASP A N 1
ATOM 1743 C CA . ASP A 1 218 ? -17.468 1.708 -14.006 1.00 40.53 218 ASP A CA 1
ATOM 1744 C C . ASP A 1 218 ? -16.101 1.755 -14.730 1.00 40.53 218 ASP A C 1
ATOM 1746 O O . ASP A 1 218 ? -15.605 2.831 -15.085 1.00 40.53 218 ASP A O 1
ATOM 1750 N N . ILE A 1 219 ? -15.468 0.604 -14.996 1.00 43.88 219 ILE A N 1
ATOM 1751 C CA . ILE A 1 219 ? -14.268 0.541 -15.848 1.00 43.88 219 ILE A CA 1
ATOM 1752 C C . ILE A 1 219 ? -14.710 0.403 -17.306 1.00 43.88 219 ILE A C 1
ATOM 1754 O O . ILE A 1 219 ? -14.646 -0.667 -17.912 1.00 43.88 219 ILE A O 1
ATOM 1758 N N . ASP A 1 220 ? -15.164 1.515 -17.880 1.00 38.94 220 ASP A N 1
ATOM 1759 C CA . ASP A 1 220 ? -15.454 1.591 -19.306 1.00 38.94 220 ASP A CA 1
ATOM 1760 C C . ASP A 1 220 ? -14.136 1.510 -20.097 1.00 38.94 220 ASP A C 1
ATOM 1762 O O . ASP A 1 220 ? -13.394 2.485 -20.246 1.00 38.94 220 ASP A O 1
ATOM 1766 N N . TYR A 1 221 ? -13.813 0.315 -20.597 1.00 50.19 221 TYR A N 1
ATOM 1767 C CA . TYR A 1 221 ? -12.711 0.099 -21.538 1.00 50.19 221 TYR A CA 1
ATOM 1768 C C . TYR A 1 221 ? -13.047 0.598 -22.955 1.00 50.19 221 TYR A C 1
ATOM 1770 O O . TYR A 1 221 ? -12.344 0.232 -23.903 1.00 50.19 221 TYR A O 1
ATOM 1778 N N . GLN A 1 222 ? -14.086 1.427 -23.138 1.00 37.28 222 GLN A N 1
ATOM 1779 C CA . GLN A 1 222 ? -14.410 2.007 -24.435 1.00 37.28 222 GLN A CA 1
ATOM 1780 C C . GLN A 1 222 ? -13.215 2.757 -25.019 1.00 37.28 222 GLN A C 1
ATOM 1782 O O . GLN A 1 222 ? -12.819 3.858 -24.630 1.00 37.28 222 GLN A O 1
ATOM 1787 N N . THR A 1 223 ? -12.653 2.127 -26.041 1.00 38.94 223 THR A N 1
ATOM 1788 C CA . THR A 1 223 ? -11.892 2.798 -27.072 1.00 38.94 223 THR A CA 1
ATOM 1789 C C . THR A 1 223 ? -12.867 3.722 -27.786 1.00 38.94 223 THR A C 1
ATOM 1791 O O . THR A 1 223 ? -13.622 3.290 -28.650 1.00 38.94 223 THR A O 1
ATOM 1794 N N . LYS A 1 224 ? -12.866 5.012 -27.433 1.00 36.94 224 LYS A N 1
ATOM 1795 C CA . LYS A 1 224 ? -13.368 6.023 -28.362 1.00 36.94 224 LYS A CA 1
ATOM 1796 C C . LYS A 1 224 ? -12.522 5.901 -29.626 1.00 36.94 224 LYS A C 1
ATOM 1798 O O . LYS A 1 224 ? -11.340 6.241 -29.638 1.00 36.94 224 LYS A O 1
ATOM 1803 N N . SER A 1 225 ? -13.100 5.267 -30.639 1.00 38.06 225 SER A N 1
ATOM 1804 C CA . SER A 1 225 ? -12.626 5.328 -32.007 1.00 38.06 225 SER A CA 1
ATOM 1805 C C . SER A 1 225 ? -12.895 6.750 -32.478 1.00 38.06 225 SER A C 1
ATOM 1807 O O . SER A 1 225 ? -14.026 7.078 -32.844 1.00 38.06 225 SER A O 1
ATOM 1809 N N . ASP A 1 226 ? -11.885 7.606 -32.388 1.00 44.12 226 ASP A N 1
ATOM 1810 C CA . ASP A 1 226 ? -11.934 8.895 -33.060 1.00 44.12 226 ASP A CA 1
ATOM 1811 C C . ASP A 1 226 ? -11.979 8.618 -34.571 1.00 44.12 226 ASP A C 1
ATOM 1813 O O . ASP A 1 226 ? -11.118 7.918 -35.114 1.00 44.12 226 ASP A O 1
ATOM 1817 N N . LYS A 1 227 ? -13.073 9.069 -35.194 1.00 37.50 227 LYS A N 1
ATOM 1818 C CA . LYS A 1 227 ? -13.243 9.165 -36.647 1.00 37.50 227 LYS A CA 1
ATOM 1819 C C . LYS A 1 227 ? -12.350 10.259 -37.212 1.00 37.50 227 LYS A C 1
ATOM 1821 O O . LYS A 1 227 ? -12.176 11.277 -36.507 1.00 37.50 227 LYS A O 1
#

Secondary structure (DSSP, 8-state):
-HHHHHHHHHHHHHHHHHHHHTSPTT-HHHHHHHHHHHHHHHHHHHHHHTT-EEEEEEEEEEEE-TTS-EEEEEEEEEEEEEEETTEEEEEEEEES--TTHHHHHHHHHHHHHHHHT----EEEEEEE-EEEPP-SSTT---EEE---HHHHHHHHHHT---SEEEEEE--HHHHHSHHHHHHEEEHHHIIIIIHHHHHTS--EETTTSEEEEPPGGG---------

Foldseek 3Di:
DLLVVLVVLLVVLVVLLVVLVPDDPPCVVVSQVVSQLVSLVVVQVVCVVVPWDKFWWWKWQFAADPVRDGPGTDIDTASIQTADPQFGQETEHEGQAPAVVVLVQLVCQQVVCVRNVDNHAYEYEYAAQWDWDDDPDPPDTDIDGRDDVVSLLCSVPPPHQHLAYEYSDDDPCLCPDPSSVVHYYHPSCCVPPSVVVRNPDDGHGVVNIDTDGDPPPPPPPDDPPDD

pLDDT: mean 90.14, std 13.43, range [36.94, 98.75]